Protein AF-A0A1F7V9J0-F1 (afdb_monomer)

Secondary structure (DSSP, 8-state):
--EEE---HHHHHHHHHHH-TT--HHHHHHHHHHHHHHHHHHHHTT--EEEEEEE-SSSEEEEEEESSEEEEEEEETTTHHHHHHHHHH-TT-EE--EEEEE-TTT-PEEEEEE-S-SS--TTEEEEEEE-SEESSSHHHHHHHHHHHHTT--EEEEEEEEE-HHHHHHHHHH-TT--EEEEEE-SEE-TTS-EES--S-HHHHHS---

Foldseek 3Di:
DDAAADPDVLLVVLVVLLQDPPRALVSNLVSLLSNLLVLLVVQCPPFDKDWDWDQDPVGIDIDIDTQFAEAEEQAPDLLVSNVVSNCVVRVRHHYKYWYWDQDQPVRAIDGDDIRQDLADDPRHQEYEYGDAELFQLRSVLVVVVNVVSNPHDHYEYEYAEYEPNSVVVCCVSCVRYHYYYNDYAYHADPRRAGVVHNPDSSCSNPVPD

Solvent-accessible surface area (backbone atoms only — not comparable to full-atom values): 11190 Å² total; per-residue (Å²): 128,61,75,43,64,55,83,50,67,65,40,58,56,28,47,52,51,51,42,41,88,83,52,48,43,70,54,34,44,52,33,44,24,58,30,28,40,53,50,40,56,68,67,50,74,79,65,54,70,43,81,47,80,41,79,53,102,87,46,77,42,86,40,74,45,69,50,63,37,42,35,42,30,27,39,32,69,41,6,56,56,37,46,68,28,39,40,74,78,42,74,82,38,46,76,27,49,32,38,48,47,69,39,84,88,79,63,44,57,45,80,76,50,68,62,64,57,83,61,54,59,89,55,50,48,39,37,37,40,29,34,48,67,32,32,68,20,45,58,62,43,55,53,49,53,52,43,43,73,16,58,52,82,38,52,35,40,39,29,45,38,30,13,58,63,5,50,51,45,31,44,70,76,36,67,85,43,42,40,37,27,46,38,76,44,77,33,64,49,98,79,52,44,43,35,87,51,55,76,61,62,41,45,45,57,48,80,79,124

Radius of gyration: 17.6 Å; Cα contacts (8 Å, |Δi|>4): 434; chains: 1; bounding box: 57×33×46 Å

Mean predicted aligned error: 3.12 Å

pLDDT: mean 96.18, std 4.27, range [61.12, 98.81]

Sequence (209 aa):
MSITVSQHPIVRTALTHLRDKKTTPEVFRRELHRLSQVLAVDATQHLVIDGYSVQTPLAKAPGFELSGQQALIPIMRAGSGMLAAFLGFLPNAYVWHMTMSRNEETLEPEFHGSKVPAKIAPNIDTCFILDPMLATGGSACLAIDYVKKAGAERIVFVGVLGAPEGAARLQNAHPDVPIIIGAMDERLNEHGYIMPGLGDAGDRLFPTT

InterPro domains:
  IPR000836 Phosphoribosyltransferase domain [PF14681] (5-208)
  IPR000836 Phosphoribosyltransferase domain [cd06223] (71-183)
  IPR005765 Uracil phosphoribosyl transferase [TIGR01091] (3-208)
  IPR029057 Phosphoribosyltransferase-like [G3DSA:3.40.50.2020] (1-208)
  IPR029057 Phosphoribosyltransferase-like [SSF53271] (4-206)
  IPR050054 Uracil phosphoribosyltransferase/Adenine phosphoribosyltransferase [PTHR32315] (5-188)

Structure (mmCIF, N/CA/C/O backbone):
data_AF-A0A1F7V9J0-F1
#
_entry.id   AF-A0A1F7V9J0-F1
#
loop_
_atom_site.group_PDB
_atom_site.id
_atom_site.type_symbol
_atom_site.label_atom_id
_atom_site.label_alt_id
_atom_site.label_comp_id
_atom_site.label_asym_id
_atom_site.label_entity_id
_atom_site.label_seq_id
_atom_site.pdbx_PDB_ins_code
_atom_site.Cartn_x
_atom_site.Cartn_y
_atom_site.Cartn_z
_atom_site.occupancy
_atom_site.B_iso_or_equiv
_atom_site.auth_seq_id
_atom_site.auth_comp_id
_atom_site.auth_asym_id
_atom_site.auth_atom_id
_atom_site.pdbx_PDB_model_num
ATOM 1 N N . MET A 1 1 ? -10.551 -13.958 -7.859 1.00 61.12 1 MET A N 1
ATOM 2 C CA . MET A 1 1 ? -9.918 -12.665 -7.531 1.00 61.12 1 MET A CA 1
ATOM 3 C C . MET A 1 1 ? -9.259 -12.807 -6.177 1.00 61.12 1 MET A C 1
ATOM 5 O O . MET A 1 1 ? -9.908 -13.319 -5.271 1.00 61.12 1 MET A O 1
ATOM 9 N N . SER A 1 2 ? -7.975 -12.483 -6.057 1.00 84.69 2 SER A N 1
ATOM 10 C CA . SER A 1 2 ? -7.191 -12.861 -4.881 1.00 84.69 2 SER A CA 1
ATOM 11 C C . SER A 1 2 ? -7.015 -11.684 -3.931 1.00 84.69 2 SER A C 1
ATOM 13 O O . SER A 1 2 ? -6.285 -10.739 -4.225 1.00 84.69 2 SER A O 1
ATOM 15 N N . ILE A 1 3 ? -7.663 -11.773 -2.771 1.00 95.88 3 ILE A N 1
ATOM 16 C CA . ILE A 1 3 ? -7.107 -11.173 -1.561 1.00 95.88 3 ILE A CA 1
ATOM 17 C C . ILE A 1 3 ? -5.950 -12.076 -1.148 1.00 95.88 3 ILE A C 1
ATOM 19 O O . ILE A 1 3 ? -6.148 -13.270 -0.916 1.00 95.88 3 ILE A O 1
ATOM 23 N N . THR A 1 4 ? -4.756 -11.511 -1.058 1.00 97.62 4 THR A N 1
ATOM 24 C CA . THR A 1 4 ? -3.573 -12.206 -0.564 1.00 97.62 4 THR A CA 1
ATOM 25 C C . THR A 1 4 ? -3.288 -11.714 0.842 1.00 97.62 4 THR A C 1
ATOM 27 O O . THR A 1 4 ? -2.873 -10.574 1.045 1.00 97.62 4 THR A O 1
ATOM 30 N N . VAL A 1 5 ? -3.518 -12.586 1.823 1.00 98.06 5 VAL A N 1
ATOM 31 C CA . VAL A 1 5 ? -3.138 -12.338 3.215 1.00 98.06 5 VAL A CA 1
ATOM 32 C C . VAL A 1 5 ? -1.736 -12.889 3.439 1.00 98.06 5 VAL A C 1
ATOM 34 O O . VAL A 1 5 ? -1.523 -14.098 3.293 1.00 98.06 5 VAL A O 1
ATOM 37 N N . SER A 1 6 ? -0.791 -12.024 3.804 1.00 97.31 6 SER A N 1
ATOM 38 C CA . SER A 1 6 ? 0.596 -12.421 4.035 1.00 97.31 6 SER A CA 1
ATOM 39 C C . SER A 1 6 ? 0.686 -13.466 5.149 1.00 97.31 6 SER A C 1
ATOM 41 O O . SER A 1 6 ? 0.152 -13.305 6.247 1.00 97.31 6 SER A O 1
ATOM 43 N N . GLN A 1 7 ? 1.386 -14.565 4.869 1.00 95.81 7 GLN A N 1
ATOM 44 C CA . GLN A 1 7 ? 1.626 -15.638 5.841 1.00 95.81 7 GLN A CA 1
ATOM 45 C C . GLN A 1 7 ? 2.989 -15.508 6.529 1.00 95.81 7 GLN A C 1
ATOM 47 O O . GLN A 1 7 ? 3.369 -16.369 7.325 1.00 95.81 7 GLN A O 1
ATOM 52 N N . HIS A 1 8 ? 3.733 -14.438 6.242 1.00 97.56 8 HIS A N 1
ATOM 53 C 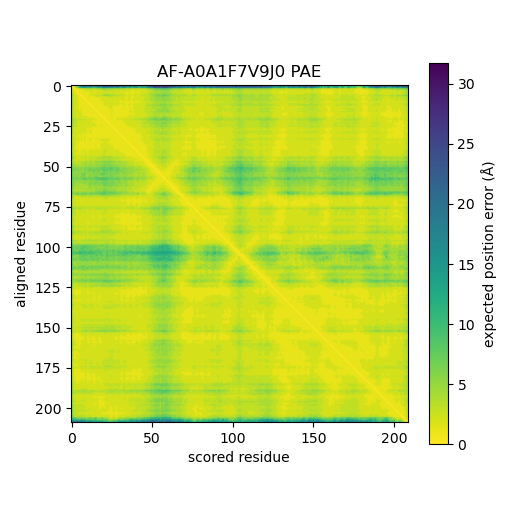CA . HIS A 1 8 ? 5.109 -14.298 6.685 1.00 97.56 8 HIS A CA 1
ATOM 54 C C . HIS A 1 8 ? 5.201 -14.096 8.215 1.00 97.56 8 HIS A C 1
ATOM 56 O O . HIS A 1 8 ? 4.555 -13.194 8.760 1.00 97.56 8 HIS A O 1
ATOM 62 N N . PRO A 1 9 ? 6.046 -14.855 8.945 1.00 97.38 9 PRO A N 1
ATOM 63 C CA . PRO A 1 9 ? 6.168 -14.728 10.400 1.00 97.38 9 PRO A CA 1
ATOM 64 C C . PRO A 1 9 ? 6.514 -13.310 10.876 1.00 97.38 9 PRO A C 1
ATOM 66 O O . PRO A 1 9 ? 5.942 -12.844 11.857 1.00 97.38 9 PRO A O 1
ATOM 69 N N . ILE A 1 10 ? 7.384 -12.593 10.147 1.00 96.75 10 ILE A N 1
ATOM 70 C CA . ILE A 1 10 ? 7.726 -11.189 10.460 1.00 96.75 10 ILE A CA 1
ATOM 71 C C . ILE A 1 10 ? 6.485 -10.287 10.459 1.00 96.75 10 ILE A C 1
ATOM 73 O O . ILE A 1 10 ? 6.350 -9.472 11.371 1.00 96.75 10 ILE A O 1
ATOM 77 N N . VAL A 1 11 ? 5.562 -10.461 9.502 1.00 98.06 11 VAL A N 1
ATOM 78 C CA . VAL A 1 11 ? 4.304 -9.696 9.450 1.00 98.06 11 VAL A CA 1
ATOM 79 C C . VAL A 1 11 ? 3.486 -9.970 10.705 1.00 98.06 11 VAL A C 1
ATOM 81 O O . VAL A 1 11 ? 3.085 -9.033 11.388 1.00 98.06 11 VAL A O 1
ATOM 84 N N . ARG A 1 12 ? 3.322 -11.243 11.083 1.00 96.88 12 ARG A N 1
ATOM 85 C CA . ARG A 1 12 ? 2.564 -11.635 12.285 1.00 96.88 12 ARG A CA 1
ATOM 86 C C . ARG A 1 12 ? 3.167 -11.062 13.574 1.00 96.88 12 ARG A C 1
ATOM 88 O O . ARG A 1 12 ? 2.437 -10.562 14.432 1.00 96.88 12 ARG A O 1
ATOM 95 N N . THR A 1 13 ? 4.495 -11.093 13.712 1.00 97.50 13 THR A N 1
ATOM 96 C CA . THR A 1 13 ? 5.174 -10.543 14.898 1.00 97.50 13 THR A CA 1
ATOM 97 C C . THR A 1 13 ? 5.107 -9.020 14.954 1.00 97.50 13 THR A C 1
ATOM 99 O O . THR A 1 13 ? 4.779 -8.470 16.001 1.00 97.50 13 THR A O 1
ATOM 102 N N . ALA A 1 14 ? 5.339 -8.330 13.831 1.00 98.00 14 ALA A N 1
ATOM 103 C CA . ALA A 1 14 ? 5.235 -6.874 13.771 1.00 98.00 14 ALA A CA 1
ATOM 104 C C . ALA A 1 14 ? 3.797 -6.428 14.066 1.00 98.00 14 ALA A C 1
ATOM 106 O O . ALA A 1 14 ? 3.577 -5.512 14.855 1.00 98.00 14 ALA A O 1
ATOM 107 N N . LEU A 1 15 ? 2.808 -7.149 13.531 1.00 98.00 15 LEU A N 1
ATOM 108 C CA . LEU A 1 15 ? 1.401 -6.868 13.773 1.00 98.00 15 LEU A CA 1
ATOM 109 C C . LEU A 1 15 ? 1.029 -6.972 15.256 1.00 98.00 15 LEU A C 1
ATOM 111 O O . LEU A 1 15 ? 0.245 -6.165 15.739 1.00 98.00 15 LEU A O 1
ATOM 115 N N . THR A 1 16 ? 1.625 -7.902 16.006 1.00 98.06 16 THR A N 1
ATOM 116 C CA . THR A 1 16 ? 1.407 -8.001 17.461 1.00 98.06 16 THR A CA 1
ATOM 117 C C . THR A 1 16 ? 1.785 -6.695 18.167 1.00 98.06 16 THR A C 1
ATOM 119 O O . THR A 1 16 ? 1.002 -6.164 18.954 1.00 98.06 16 THR A O 1
ATOM 122 N N . HIS A 1 17 ? 2.941 -6.119 17.827 1.00 98.00 17 HIS A N 1
ATOM 123 C CA . HIS A 1 17 ? 3.369 -4.827 18.364 1.00 98.00 17 HIS A CA 1
ATOM 124 C C . HIS A 1 17 ? 2.486 -3.677 17.878 1.00 98.00 17 HIS A C 1
ATOM 126 O O . HIS A 1 17 ? 2.157 -2.788 18.662 1.00 98.00 17 HIS A O 1
ATOM 132 N N . LEU A 1 18 ? 2.056 -3.706 16.613 1.00 98.31 18 LEU A N 1
ATOM 133 C CA . LEU A 1 18 ? 1.131 -2.707 16.087 1.00 98.31 18 LEU A CA 1
ATOM 134 C C . LEU A 1 18 ? -0.226 -2.763 16.787 1.00 98.31 18 LEU A C 1
ATOM 136 O O . LEU A 1 18 ? -0.860 -1.731 16.905 1.00 98.31 18 LEU A O 1
ATOM 140 N N . ARG A 1 19 ? -0.681 -3.910 17.295 1.00 98.50 19 ARG A N 1
ATOM 141 C CA . ARG A 1 19 ? -1.952 -4.006 18.034 1.00 98.50 19 ARG A CA 1
ATOM 142 C C . ARG A 1 19 ? -1.848 -3.589 19.495 1.00 98.50 19 ARG A C 1
ATOM 144 O O . ARG A 1 19 ? -2.828 -3.100 20.049 1.00 98.50 19 ARG A O 1
ATOM 151 N N . ASP A 1 20 ? -0.690 -3.765 20.128 1.00 98.50 20 ASP A N 1
ATOM 152 C CA . ASP A 1 20 ? -0.536 -3.449 21.549 1.00 98.50 20 ASP A CA 1
ATOM 153 C C . ASP A 1 20 ? -0.713 -1.943 21.798 1.00 98.50 20 ASP A C 1
ATOM 155 O O . ASP A 1 20 ? 0.043 -1.116 21.284 1.00 98.50 20 ASP A O 1
ATOM 159 N N . LYS A 1 21 ? -1.700 -1.584 22.626 1.00 97.56 21 LYS A N 1
ATOM 160 C CA . LYS A 1 21 ? -1.973 -0.200 23.039 1.00 97.56 21 LYS A CA 1
ATOM 161 C C . LYS A 1 21 ? -0.811 0.454 23.795 1.00 97.56 21 LYS A C 1
ATOM 163 O O . LYS A 1 21 ? -0.770 1.673 23.897 1.00 97.56 21 LYS A O 1
ATOM 168 N N . LYS A 1 22 ? 0.111 -0.338 24.355 1.00 97.75 22 LYS A N 1
ATOM 169 C CA . LYS A 1 22 ? 1.309 0.152 25.054 1.00 97.75 22 LYS A CA 1
ATOM 170 C C . LYS A 1 22 ? 2.452 0.511 24.100 1.00 97.75 22 LYS A C 1
ATOM 172 O O . LYS A 1 22 ? 3.425 1.123 24.537 1.00 97.75 22 LYS A O 1
ATOM 177 N N . THR A 1 23 ? 2.366 0.131 22.825 1.00 98.19 23 THR A N 1
ATOM 178 C CA . THR A 1 23 ? 3.406 0.424 21.836 1.00 98.19 23 THR A CA 1
ATOM 179 C C . THR A 1 23 ? 3.490 1.924 21.584 1.00 98.19 23 THR A C 1
ATOM 181 O O . THR A 1 23 ? 2.519 2.541 21.143 1.00 98.19 23 THR A O 1
ATOM 184 N N . THR A 1 24 ? 4.668 2.498 21.831 1.00 98.00 24 THR A N 1
ATOM 185 C CA . THR A 1 24 ? 4.943 3.924 21.616 1.00 98.00 24 THR A CA 1
ATOM 186 C C . THR A 1 24 ? 4.940 4.283 20.123 1.00 98.00 24 THR A C 1
ATOM 188 O O . THR A 1 24 ? 5.209 3.414 19.290 1.00 98.00 24 THR A O 1
ATOM 191 N N . PRO A 1 25 ? 4.720 5.558 19.747 1.00 97.69 25 PRO A N 1
ATOM 192 C CA . PRO A 1 25 ? 4.736 5.984 18.342 1.00 97.69 25 PRO A CA 1
ATOM 193 C C . PRO A 1 25 ? 6.047 5.674 17.604 1.00 97.69 25 PRO A C 1
ATOM 195 O O . PRO A 1 25 ? 6.041 5.362 16.416 1.00 97.69 25 PRO A O 1
ATOM 198 N N . GLU A 1 26 ? 7.188 5.730 18.299 1.00 97.62 26 GLU A N 1
ATOM 199 C CA . GLU A 1 26 ? 8.488 5.345 17.736 1.00 97.62 26 GLU A CA 1
ATOM 200 C C . GLU A 1 26 ? 8.510 3.868 17.329 1.00 97.62 26 GLU A C 1
ATOM 202 O O . GLU A 1 26 ? 8.844 3.537 16.189 1.00 97.62 26 GLU A O 1
ATOM 207 N N . VAL A 1 27 ? 8.107 2.984 18.246 1.00 98.12 27 VAL A N 1
ATOM 208 C CA . VAL A 1 27 ? 8.051 1.544 17.985 1.00 98.12 27 VAL A CA 1
ATOM 209 C C . VAL A 1 27 ? 6.984 1.240 16.934 1.00 98.12 27 VAL A C 1
ATOM 211 O O . VAL A 1 27 ? 7.243 0.445 16.037 1.00 98.12 27 VAL A O 1
ATOM 214 N N . PHE A 1 28 ? 5.834 1.918 16.966 1.00 98.38 28 PHE A N 1
ATOM 215 C CA . PHE A 1 28 ? 4.782 1.758 15.961 1.00 98.38 28 PHE A CA 1
ATOM 216 C C . PHE A 1 28 ? 5.295 2.080 14.551 1.00 98.38 28 PHE A C 1
ATOM 218 O O . PHE A 1 28 ? 5.136 1.265 13.645 1.00 98.38 28 PHE A O 1
ATOM 225 N N . ARG A 1 29 ? 5.982 3.218 14.365 1.00 98.19 29 ARG A N 1
ATOM 226 C CA . ARG A 1 29 ? 6.603 3.583 13.077 1.00 98.19 29 ARG A CA 1
ATOM 227 C C . ARG A 1 29 ? 7.602 2.527 12.607 1.00 98.19 29 ARG A C 1
ATOM 229 O O . ARG A 1 29 ? 7.584 2.152 11.437 1.00 98.19 29 ARG A O 1
ATOM 236 N N . ARG A 1 30 ? 8.452 2.027 13.510 1.00 98.12 30 ARG A N 1
ATOM 237 C CA . ARG A 1 30 ? 9.452 1.002 13.183 1.00 98.12 30 ARG A CA 1
ATOM 238 C C . ARG A 1 30 ? 8.811 -0.318 12.757 1.00 98.12 30 ARG A C 1
ATOM 240 O O . ARG A 1 30 ? 9.209 -0.881 11.740 1.00 98.12 30 ARG A O 1
ATOM 247 N N . GLU A 1 31 ? 7.830 -0.812 13.508 1.00 98.44 31 GLU A N 1
ATOM 248 C CA . GLU A 1 31 ? 7.168 -2.082 13.189 1.00 98.44 31 GLU A CA 1
ATOM 249 C C . GLU A 1 31 ? 6.278 -1.960 11.948 1.00 98.44 31 GLU A C 1
ATOM 251 O O . GLU A 1 31 ? 6.234 -2.892 11.147 1.00 98.44 31 GLU A O 1
ATOM 256 N N . LEU A 1 32 ? 5.649 -0.799 11.717 1.00 98.50 32 LEU A N 1
ATOM 257 C CA . LEU A 1 32 ? 4.908 -0.539 10.483 1.00 98.50 32 LEU A CA 1
ATOM 258 C C . LEU A 1 32 ? 5.843 -0.563 9.275 1.00 98.50 32 LEU A C 1
ATOM 260 O O . LEU A 1 32 ? 5.532 -1.214 8.279 1.00 98.50 32 LEU A O 1
ATOM 264 N N . HIS A 1 33 ? 6.997 0.101 9.370 1.00 98.38 33 HIS A N 1
ATOM 265 C CA . HIS A 1 33 ? 8.010 0.079 8.319 1.00 98.38 33 HIS A CA 1
ATOM 266 C C . HIS A 1 33 ? 8.482 -1.354 8.039 1.00 98.38 33 HIS A C 1
ATOM 268 O O . HIS A 1 33 ? 8.439 -1.806 6.897 1.00 98.38 33 HIS A O 1
ATOM 274 N N . ARG A 1 34 ? 8.856 -2.098 9.086 1.00 97.88 34 ARG A N 1
ATOM 275 C CA . ARG A 1 34 ? 9.319 -3.490 8.987 1.00 97.88 34 ARG A CA 1
ATOM 276 C C . ARG A 1 34 ? 8.279 -4.411 8.348 1.00 97.88 34 ARG A C 1
ATOM 278 O O . ARG A 1 34 ? 8.619 -5.224 7.494 1.00 97.88 34 ARG A O 1
ATOM 285 N N . LEU A 1 35 ? 7.013 -4.290 8.745 1.00 98.31 35 LEU A N 1
ATOM 286 C CA . LEU A 1 35 ? 5.914 -5.048 8.150 1.00 98.31 35 LEU A CA 1
ATOM 287 C C . LEU A 1 35 ? 5.724 -4.664 6.677 1.00 98.31 35 LEU A C 1
ATOM 289 O O . LEU A 1 35 ? 5.592 -5.539 5.823 1.00 98.31 35 LEU A O 1
ATOM 293 N N . SER A 1 36 ? 5.775 -3.367 6.369 1.00 98.56 36 SER A N 1
ATOM 294 C CA . SER A 1 36 ? 5.608 -2.844 5.009 1.00 98.56 36 SER A CA 1
ATOM 295 C C . SER A 1 36 ? 6.710 -3.309 4.057 1.00 98.56 36 SER A C 1
ATOM 297 O O . SER A 1 36 ? 6.438 -3.476 2.875 1.00 98.56 36 SER A O 1
ATOM 299 N N . GLN A 1 37 ? 7.928 -3.574 4.546 1.00 98.44 37 GLN A N 1
ATOM 300 C CA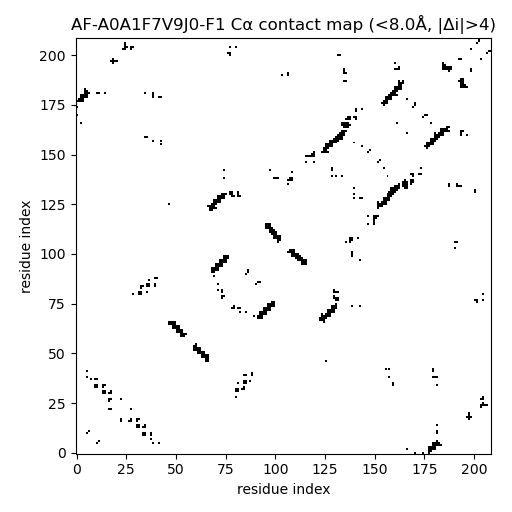 . GLN A 1 37 ? 8.996 -4.157 3.722 1.00 98.44 37 GLN A CA 1
ATOM 301 C C . GLN A 1 37 ? 8.611 -5.546 3.208 1.00 98.44 37 GLN A C 1
ATOM 303 O O . GLN A 1 37 ? 8.836 -5.859 2.044 1.00 98.44 37 GLN A O 1
ATOM 308 N N . VAL A 1 38 ? 7.992 -6.369 4.056 1.00 98.38 38 VAL A N 1
ATOM 309 C CA . VAL A 1 38 ? 7.534 -7.703 3.653 1.00 98.38 38 VAL A CA 1
ATOM 310 C C . VAL A 1 38 ? 6.352 -7.599 2.691 1.00 98.38 38 VAL A C 1
ATOM 312 O O . VAL A 1 38 ? 6.334 -8.281 1.673 1.00 98.38 38 VAL A O 1
ATOM 315 N N . LEU A 1 39 ? 5.404 -6.693 2.953 1.00 98.50 39 LEU A N 1
ATOM 316 C CA . LEU A 1 39 ? 4.286 -6.467 2.033 1.00 98.50 39 LEU A CA 1
ATOM 317 C C . LEU A 1 39 ? 4.731 -5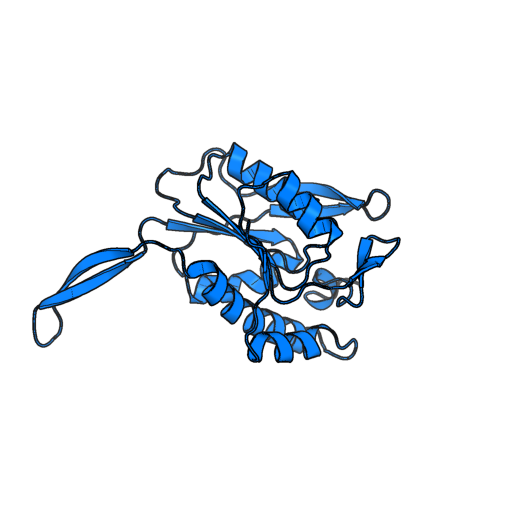.918 0.676 1.00 98.50 39 LEU A C 1
ATOM 319 O O . LEU A 1 39 ? 4.101 -6.233 -0.327 1.00 98.50 39 LEU A O 1
ATOM 323 N N . ALA A 1 40 ? 5.808 -5.130 0.617 1.00 98.38 40 ALA A N 1
ATOM 324 C CA . ALA A 1 40 ? 6.386 -4.691 -0.649 1.00 98.38 40 ALA A CA 1
ATOM 325 C C . ALA A 1 40 ? 6.900 -5.886 -1.466 1.00 98.38 40 ALA A C 1
ATOM 327 O O . ALA A 1 40 ? 6.640 -5.958 -2.665 1.00 98.38 40 ALA A O 1
ATOM 328 N N . VAL A 1 41 ? 7.554 -6.859 -0.824 1.00 97.44 41 VAL A N 1
ATOM 329 C CA . VAL A 1 41 ? 7.977 -8.110 -1.479 1.00 97.44 41 VAL A CA 1
ATOM 330 C C . VAL A 1 41 ? 6.765 -8.890 -1.990 1.00 97.44 41 VAL A C 1
ATOM 332 O O . VAL A 1 41 ? 6.745 -9.290 -3.151 1.00 97.44 41 VAL A O 1
ATOM 335 N N . ASP A 1 42 ? 5.729 -9.055 -1.163 1.00 96.81 42 ASP A N 1
ATOM 336 C CA . ASP A 1 42 ? 4.499 -9.757 -1.553 1.00 96.81 42 ASP A CA 1
ATOM 337 C C . ASP A 1 42 ? 3.779 -9.045 -2.718 1.00 96.81 42 ASP A C 1
ATOM 339 O O . ASP A 1 42 ? 3.297 -9.688 -3.650 1.00 96.81 42 ASP A O 1
ATOM 343 N N . ALA A 1 43 ? 3.741 -7.710 -2.705 1.00 97.56 43 ALA A N 1
ATOM 344 C CA . ALA A 1 43 ? 3.048 -6.909 -3.707 1.00 97.56 43 ALA A CA 1
ATOM 345 C C . ALA A 1 43 ? 3.789 -6.818 -5.046 1.00 97.56 43 ALA A C 1
ATOM 347 O O . ALA A 1 43 ? 3.148 -6.587 -6.066 1.00 97.56 43 ALA A O 1
ATOM 348 N N . THR A 1 44 ? 5.108 -7.010 -5.080 1.00 96.94 44 THR A N 1
ATOM 349 C CA . THR A 1 44 ? 5.932 -6.805 -6.287 1.00 96.94 44 THR A CA 1
ATOM 350 C C . THR A 1 44 ? 6.234 -8.084 -7.071 1.00 96.94 44 THR A C 1
ATOM 352 O O . THR A 1 44 ? 6.875 -8.016 -8.115 1.00 96.94 44 THR A O 1
ATOM 355 N N . GLN A 1 45 ? 5.721 -9.247 -6.650 1.00 94.62 45 GLN A N 1
ATOM 356 C CA . GLN A 1 45 ? 6.012 -10.541 -7.298 1.00 94.62 45 GLN A CA 1
ATOM 357 C C . GLN A 1 45 ? 5.608 -10.634 -8.778 1.00 94.62 45 GLN A C 1
ATOM 359 O O . GLN A 1 45 ? 6.116 -11.483 -9.503 1.00 94.62 45 GLN A O 1
ATOM 364 N N . HIS A 1 46 ? 4.672 -9.796 -9.218 1.00 93.00 46 HIS A N 1
ATOM 365 C CA . HIS A 1 46 ? 4.130 -9.803 -10.576 1.00 93.00 46 HIS A CA 1
ATOM 366 C C . HIS A 1 46 ? 4.812 -8.791 -11.510 1.00 93.00 46 HIS A C 1
ATOM 368 O O . HIS A 1 46 ? 4.411 -8.685 -12.669 1.00 93.00 46 HIS A O 1
ATOM 374 N N . LEU A 1 47 ? 5.783 -8.013 -11.012 1.00 95.38 47 LEU A N 1
ATOM 375 C CA . LEU A 1 47 ? 6.480 -7.023 -11.827 1.00 95.38 47 LEU A CA 1
ATOM 376 C C . LEU A 1 47 ? 7.256 -7.703 -12.959 1.00 95.38 47 LEU A C 1
ATOM 378 O O . LEU A 1 47 ? 7.855 -8.766 -12.784 1.00 95.38 47 LEU A O 1
ATOM 382 N N . VAL A 1 48 ? 7.234 -7.067 -14.126 1.00 93.06 48 VAL A N 1
ATOM 383 C CA . VAL A 1 48 ? 7.901 -7.559 -15.334 1.00 93.06 48 VAL A CA 1
ATOM 384 C C . VAL A 1 48 ? 9.340 -7.048 -15.364 1.00 93.06 48 VAL A C 1
ATOM 386 O O . VAL A 1 48 ? 9.647 -5.991 -14.810 1.00 93.06 48 VAL A O 1
ATOM 389 N N . ILE A 1 49 ? 10.223 -7.828 -15.984 1.00 95.62 49 ILE A N 1
ATOM 390 C CA . ILE A 1 49 ? 11.633 -7.492 -16.154 1.00 95.62 49 ILE A CA 1
ATOM 391 C C . ILE A 1 49 ? 12.031 -7.521 -17.628 1.00 95.62 49 ILE A C 1
ATOM 393 O O . ILE A 1 49 ? 11.635 -8.426 -18.366 1.00 95.62 49 ILE A O 1
ATOM 397 N N . ASP A 1 50 ? 12.881 -6.577 -18.016 1.00 95.06 50 ASP A N 1
ATOM 398 C CA . ASP A 1 50 ? 13.520 -6.518 -19.325 1.00 95.06 50 ASP A CA 1
ATOM 399 C C . ASP A 1 50 ? 14.964 -7.014 -19.232 1.00 95.06 50 ASP A C 1
ATOM 401 O O . ASP A 1 50 ? 15.709 -6.705 -18.297 1.00 95.06 50 ASP A O 1
ATOM 405 N N . GLY A 1 51 ? 15.361 -7.830 -20.207 1.00 96.75 51 GLY A N 1
ATOM 406 C CA . GLY A 1 51 ? 16.711 -8.376 -20.293 1.00 96.75 51 GLY A CA 1
ATOM 407 C C . GLY A 1 51 ? 17.673 -7.416 -20.986 1.00 96.75 51 GLY A C 1
ATOM 408 O O . GLY A 1 51 ? 17.368 -6.866 -22.042 1.00 96.75 51 GLY A O 1
ATOM 409 N N . TYR A 1 52 ? 18.880 -7.291 -20.444 1.00 96.81 52 TYR A N 1
ATOM 410 C CA . TYR A 1 52 ? 19.980 -6.565 -21.076 1.00 96.81 52 TYR A CA 1
ATOM 411 C C . TYR A 1 52 ? 21.321 -7.267 -20.817 1.00 96.81 52 TYR A C 1
ATOM 413 O O . TYR A 1 52 ? 21.388 -8.301 -20.152 1.00 96.81 52 TYR A O 1
ATOM 421 N N . SER A 1 53 ? 22.414 -6.757 -21.388 1.00 97.56 53 SER A N 1
ATOM 422 C CA . SER A 1 53 ? 23.757 -7.298 -21.147 1.00 97.56 53 SER A CA 1
ATOM 423 C C . SER A 1 53 ? 24.608 -6.299 -20.378 1.00 97.56 53 SER A C 1
ATOM 425 O O . SER A 1 53 ? 24.647 -5.117 -20.716 1.00 97.56 53 SER A O 1
ATOM 427 N N . VAL A 1 54 ? 25.328 -6.795 -19.373 1.00 97.69 54 VAL A N 1
ATOM 428 C CA . VAL A 1 54 ? 26.290 -6.021 -18.586 1.00 97.69 54 VAL A CA 1
ATOM 429 C C . VAL A 1 54 ? 27.707 -6.516 -18.831 1.00 97.69 54 VAL A C 1
ATOM 431 O O . VAL A 1 54 ? 27.940 -7.707 -19.034 1.00 97.69 54 VAL A O 1
ATOM 434 N N . GLN A 1 55 ? 28.674 -5.603 -18.769 1.00 98.06 55 GLN A N 1
ATOM 435 C CA . GLN A 1 55 ? 30.086 -5.957 -18.671 1.00 98.06 55 GLN A CA 1
ATOM 436 C C . GLN A 1 55 ? 30.465 -6.025 -17.190 1.00 98.06 55 GLN A C 1
ATOM 438 O O . GLN A 1 55 ? 30.478 -5.009 -16.500 1.00 98.06 55 GLN A O 1
ATOM 443 N N . THR A 1 56 ? 30.784 -7.221 -16.701 1.00 97.69 56 THR A N 1
ATOM 444 C CA . THR A 1 56 ? 31.360 -7.401 -15.361 1.00 97.69 56 THR A CA 1
ATOM 445 C C . THR A 1 56 ? 32.879 -7.188 -15.413 1.00 97.69 56 THR A C 1
ATOM 447 O O . THR A 1 56 ? 33.455 -7.161 -16.510 1.00 97.69 56 THR A O 1
ATOM 450 N N . PRO A 1 57 ? 33.572 -7.115 -14.259 1.00 98.25 57 PRO A N 1
ATOM 451 C CA . PRO A 1 57 ? 35.035 -7.081 -14.232 1.00 98.25 57 PRO A CA 1
ATOM 452 C C . PRO A 1 57 ? 35.722 -8.277 -14.914 1.00 98.25 57 PRO A C 1
ATOM 454 O O . PRO A 1 57 ? 36.907 -8.191 -15.213 1.00 98.25 57 PRO A O 1
ATOM 457 N N . LEU A 1 58 ? 35.006 -9.385 -15.156 1.00 98.19 58 LEU A N 1
ATOM 458 C CA . LEU A 1 58 ? 35.568 -10.615 -15.726 1.00 98.19 58 LEU A CA 1
ATOM 459 C C . LEU A 1 58 ? 35.103 -10.880 -17.167 1.00 98.19 58 LEU A C 1
ATOM 461 O O . LEU A 1 58 ? 35.894 -11.325 -17.993 1.00 98.19 58 LEU A O 1
ATOM 465 N N . ALA A 1 59 ? 33.826 -10.635 -17.475 1.00 97.50 59 ALA A N 1
ATOM 466 C CA . ALA A 1 59 ? 33.218 -10.936 -18.776 1.00 97.50 59 ALA A CA 1
ATOM 467 C C . ALA A 1 59 ? 31.838 -10.274 -18.951 1.00 97.50 59 ALA A C 1
ATOM 469 O O . ALA A 1 59 ? 31.260 -9.742 -17.998 1.00 97.50 59 ALA A O 1
ATOM 470 N N . LYS A 1 60 ? 31.276 -10.361 -20.164 1.00 98.31 60 LYS A N 1
ATOM 471 C CA . LYS A 1 60 ? 29.859 -10.051 -20.393 1.00 98.31 60 LYS A CA 1
ATOM 472 C C . LYS A 1 60 ? 28.967 -11.067 -19.679 1.00 98.31 60 LYS A C 1
ATOM 474 O O . LYS A 1 60 ? 29.250 -12.262 -19.711 1.00 98.31 60 LYS A O 1
ATOM 479 N N . ALA A 1 61 ? 27.883 -10.590 -19.084 1.00 98.44 61 ALA A N 1
ATOM 480 C CA . ALA A 1 61 ? 26.880 -11.404 -18.409 1.00 98.44 61 ALA A CA 1
ATOM 481 C C . ALA A 1 61 ? 25.459 -10.918 -18.758 1.00 98.44 61 ALA A C 1
ATOM 483 O O . ALA A 1 61 ? 25.294 -9.761 -19.171 1.00 98.44 61 ALA A O 1
ATOM 484 N N . PRO A 1 62 ? 24.433 -11.780 -18.624 1.00 97.88 62 PRO A N 1
ATOM 485 C CA . PRO A 1 62 ? 23.042 -11.342 -18.669 1.00 97.88 62 PRO A CA 1
ATOM 486 C C . PRO A 1 62 ? 22.706 -10.491 -17.436 1.00 97.88 62 PRO A C 1
ATOM 488 O O . PRO A 1 62 ? 23.163 -10.780 -16.330 1.00 97.88 62 PRO A O 1
ATOM 491 N N . GLY A 1 63 ? 21.905 -9.451 -17.638 1.00 97.25 63 GLY A N 1
ATOM 492 C CA . GLY A 1 63 ? 21.343 -8.587 -16.605 1.00 97.25 63 GLY A CA 1
ATOM 493 C C . GLY A 1 63 ? 19.847 -8.377 -16.829 1.00 97.25 63 GLY A C 1
ATOM 494 O O . GLY A 1 63 ? 19.327 -8.673 -17.907 1.00 97.25 63 GLY A O 1
ATOM 495 N N . PHE A 1 64 ? 19.166 -7.879 -15.800 1.00 96.44 64 PHE A N 1
ATOM 496 C CA . PHE A 1 64 ? 17.729 -7.617 -15.826 1.00 96.44 64 PHE A CA 1
ATOM 497 C C . PHE A 1 64 ? 17.413 -6.316 -15.102 1.00 96.44 64 PHE A C 1
ATOM 499 O O . PHE A 1 64 ? 18.027 -6.014 -14.077 1.00 96.44 64 PHE A O 1
ATOM 506 N N . GLU A 1 65 ? 16.468 -5.559 -15.637 1.00 93.62 65 GLU A N 1
ATOM 507 C CA . GLU A 1 65 ? 15.9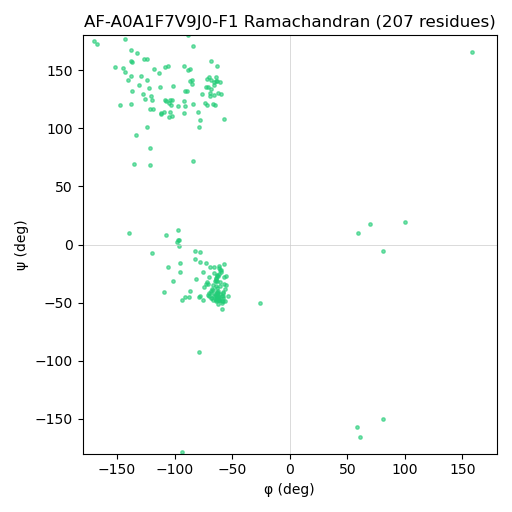08 -4.371 -15.000 1.00 93.62 65 GLU A CA 1
ATOM 508 C C . GLU A 1 65 ? 14.385 -4.478 -14.949 1.00 93.62 65 GLU A C 1
ATOM 510 O O . GLU A 1 65 ? 13.797 -5.272 -15.679 1.00 93.62 65 GLU A O 1
ATOM 515 N N . LEU A 1 66 ? 13.738 -3.720 -14.062 1.00 94.00 66 LEU A N 1
ATOM 516 C CA . LEU A 1 66 ? 12.277 -3.667 -14.027 1.00 94.00 66 LEU A CA 1
ATOM 517 C C . LEU A 1 66 ? 11.753 -2.970 -15.282 1.00 94.00 66 LEU A C 1
ATOM 519 O O . LEU A 1 66 ? 12.225 -1.891 -15.640 1.00 94.00 66 LEU A O 1
ATOM 523 N N . SER A 1 67 ? 10.743 -3.569 -15.904 1.00 92.12 67 SER A N 1
ATOM 524 C CA . SER A 1 67 ? 10.035 -2.971 -17.027 1.00 92.12 67 SER A CA 1
ATOM 525 C C . SER A 1 67 ? 9.179 -1.801 -16.564 1.00 92.12 67 SER A C 1
ATOM 527 O O . SER A 1 67 ? 8.442 -1.886 -15.577 1.00 92.12 67 SER A O 1
ATOM 529 N N . GLY A 1 68 ? 9.235 -0.707 -17.322 1.00 92.38 68 GLY A N 1
ATOM 530 C CA . GLY A 1 68 ? 8.478 0.502 -17.016 1.00 92.38 68 GLY A CA 1
ATOM 531 C C . GLY A 1 68 ? 8.852 1.123 -15.667 1.00 92.38 68 GLY A C 1
ATOM 532 O O . GLY A 1 68 ? 9.883 0.843 -15.065 1.00 92.38 68 GLY A O 1
ATOM 533 N N . GLN A 1 69 ? 8.010 2.037 -15.208 1.00 95.62 69 GLN A N 1
ATOM 534 C CA . GLN A 1 69 ? 8.163 2.750 -13.948 1.00 95.62 69 GLN A CA 1
ATOM 535 C C . GLN A 1 69 ? 6.993 2.422 -13.031 1.00 95.62 69 GLN A C 1
ATOM 537 O O . GLN A 1 69 ? 5.880 2.155 -13.482 1.00 95.62 69 GLN A O 1
ATOM 542 N N . GLN A 1 70 ? 7.230 2.476 -11.729 1.00 97.56 70 GLN A N 1
ATOM 543 C CA . GLN A 1 70 ? 6.195 2.247 -10.731 1.00 97.56 70 GLN A CA 1
ATOM 544 C C . GLN A 1 70 ? 5.784 3.576 -10.101 1.00 97.56 70 GLN A C 1
ATOM 546 O O . GLN A 1 70 ? 6.563 4.530 -10.053 1.00 97.56 70 GLN A O 1
ATOM 551 N N . ALA A 1 71 ? 4.552 3.644 -9.612 1.00 98.38 71 ALA A N 1
ATOM 552 C CA . ALA A 1 71 ? 4.061 4.771 -8.836 1.00 98.38 71 ALA A CA 1
ATOM 553 C C . ALA A 1 71 ? 3.587 4.295 -7.462 1.00 98.38 71 ALA A C 1
ATOM 555 O O . ALA A 1 71 ? 2.881 3.296 -7.351 1.00 98.38 71 ALA A O 1
ATOM 556 N N . LEU A 1 72 ? 3.964 5.022 -6.415 1.00 98.75 72 LEU A N 1
ATOM 557 C CA . LEU A 1 72 ? 3.541 4.809 -5.037 1.00 98.75 72 LEU A CA 1
ATOM 558 C C . LEU A 1 72 ? 2.573 5.925 -4.649 1.00 98.75 72 LEU A C 1
ATOM 560 O O . LEU A 1 72 ? 2.910 7.110 -4.727 1.00 98.75 72 LEU A O 1
ATOM 564 N N . ILE A 1 73 ? 1.374 5.542 -4.221 1.00 98.69 73 ILE A N 1
ATOM 565 C CA . ILE A 1 73 ? 0.289 6.457 -3.888 1.00 98.69 73 ILE A CA 1
ATOM 566 C C . ILE A 1 73 ? -0.119 6.246 -2.429 1.00 98.69 73 ILE A C 1
ATOM 568 O O . ILE A 1 73 ? -1.061 5.501 -2.151 1.00 98.69 73 ILE A O 1
ATOM 572 N N . PRO A 1 74 ? 0.598 6.856 -1.466 1.00 98.44 74 PRO A N 1
ATOM 573 C CA . PRO A 1 74 ? 0.184 6.817 -0.074 1.00 98.44 74 PRO A CA 1
ATOM 574 C C . PRO A 1 74 ? -1.082 7.654 0.139 1.00 98.44 74 PRO A C 1
ATOM 576 O O . PRO A 1 74 ? -1.121 8.842 -0.203 1.00 98.44 74 PRO A O 1
ATOM 579 N N . ILE A 1 75 ? -2.096 7.040 0.752 1.00 98.00 75 ILE A N 1
ATOM 580 C CA . ILE A 1 75 ? -3.271 7.750 1.260 1.00 98.00 75 ILE A CA 1
ATOM 581 C C . ILE A 1 75 ? -2.877 8.409 2.582 1.00 98.00 75 ILE A C 1
ATOM 583 O O . ILE A 1 75 ? -2.653 7.761 3.606 1.00 98.00 75 ILE A O 1
ATOM 587 N N . MET A 1 76 ? -2.725 9.726 2.546 1.00 96.31 76 MET A N 1
ATOM 588 C CA . MET A 1 76 ? -2.320 10.520 3.695 1.00 96.31 76 MET A CA 1
ATOM 589 C C . MET A 1 76 ? -3.474 10.601 4.702 1.00 96.31 76 MET A C 1
ATOM 591 O O . MET A 1 76 ? -4.623 10.759 4.312 1.00 96.31 76 MET A O 1
ATOM 595 N N . ARG A 1 77 ? -3.208 10.565 6.010 1.00 94.06 77 ARG A N 1
ATOM 596 C CA . ARG A 1 77 ? -1.872 10.612 6.640 1.00 94.06 77 ARG A CA 1
ATOM 597 C C . ARG A 1 77 ? -1.200 9.243 6.783 1.00 94.06 77 ARG A C 1
ATOM 599 O O . ARG A 1 77 ? 0.002 9.149 6.567 1.00 94.06 77 ARG A O 1
ATOM 606 N N . ALA A 1 78 ? -1.943 8.195 7.137 1.00 95.31 78 ALA A N 1
ATOM 607 C CA . ALA A 1 78 ? -1.364 6.932 7.605 1.00 95.31 78 ALA A CA 1
ATOM 608 C C . ALA A 1 78 ? -0.525 6.186 6.544 1.00 95.31 78 ALA A C 1
ATOM 610 O O . ALA A 1 78 ? 0.489 5.571 6.884 1.00 95.31 78 ALA A O 1
ATOM 611 N N . GLY A 1 79 ? -0.876 6.307 5.258 1.00 97.19 79 GLY A N 1
ATOM 612 C CA . GLY A 1 79 ? -0.136 5.737 4.125 1.00 97.19 79 GLY A CA 1
ATOM 613 C C . GLY A 1 79 ? 1.335 6.143 4.062 1.00 97.19 79 GLY A C 1
ATOM 614 O O . GLY A 1 79 ? 2.173 5.364 3.602 1.00 97.19 79 GLY A O 1
ATOM 615 N N . SER A 1 80 ? 1.705 7.314 4.597 1.00 96.94 80 SER A N 1
ATOM 616 C CA . SER A 1 80 ? 3.104 7.757 4.606 1.00 96.94 80 SER A CA 1
ATOM 617 C C . SER A 1 80 ? 4.017 6.837 5.417 1.00 96.94 80 SER A C 1
ATOM 619 O O . SER A 1 80 ? 5.209 6.749 5.132 1.00 96.94 80 SER A O 1
ATOM 621 N N . GLY A 1 81 ? 3.474 6.133 6.416 1.00 97.25 81 GLY A N 1
ATOM 622 C CA . GLY A 1 81 ? 4.232 5.187 7.234 1.00 97.25 81 GLY A CA 1
ATOM 623 C C . GLY A 1 81 ? 4.740 3.963 6.460 1.00 97.25 81 GLY A C 1
ATOM 624 O O . GLY A 1 81 ? 5.692 3.318 6.894 1.00 97.25 81 GLY A O 1
ATOM 625 N N . MET A 1 82 ? 4.149 3.672 5.296 1.00 98.50 82 MET A N 1
ATOM 626 C CA . MET A 1 82 ? 4.528 2.552 4.426 1.00 98.50 82 MET A CA 1
ATOM 627 C C . MET A 1 82 ? 5.511 2.969 3.322 1.00 98.50 82 MET A C 1
ATOM 629 O O . MET A 1 82 ? 6.268 2.141 2.816 1.00 98.50 82 MET A O 1
ATOM 633 N N . LEU A 1 83 ? 5.530 4.256 2.958 1.00 98.31 83 LEU A N 1
ATOM 634 C CA . LEU A 1 83 ? 6.217 4.766 1.768 1.00 98.31 83 LEU A CA 1
ATOM 635 C C . LEU A 1 83 ? 7.718 4.445 1.749 1.00 98.31 83 LEU A C 1
ATOM 637 O O . LEU A 1 83 ? 8.231 3.942 0.752 1.00 98.31 83 LEU A O 1
ATOM 641 N N . ALA A 1 84 ? 8.423 4.702 2.854 1.00 97.81 84 ALA A N 1
ATOM 642 C CA . ALA A 1 84 ? 9.869 4.484 2.926 1.00 97.81 84 ALA A CA 1
ATOM 643 C C . ALA A 1 84 ? 10.256 3.007 2.741 1.00 97.81 84 ALA A C 1
ATOM 645 O O . ALA A 1 84 ? 11.322 2.716 2.208 1.00 97.81 84 ALA A O 1
ATOM 646 N N . ALA A 1 85 ? 9.395 2.073 3.162 1.00 98.06 85 ALA A N 1
ATOM 647 C CA . ALA A 1 85 ? 9.639 0.650 2.953 1.00 98.06 85 ALA A CA 1
ATOM 648 C C . ALA A 1 85 ? 9.560 0.299 1.464 1.00 98.06 85 ALA A C 1
ATOM 650 O O . ALA A 1 85 ? 10.464 -0.346 0.948 1.00 98.06 85 ALA A O 1
ATOM 651 N N . PHE A 1 86 ? 8.531 0.788 0.766 1.00 98.56 86 PHE A N 1
ATOM 652 C CA . PHE A 1 86 ? 8.359 0.567 -0.671 1.00 98.56 86 PHE A CA 1
ATOM 653 C C . PHE A 1 86 ? 9.470 1.212 -1.504 1.00 98.56 86 PHE A C 1
ATOM 655 O O . PHE A 1 86 ? 10.007 0.562 -2.397 1.00 98.56 86 PHE A O 1
ATOM 662 N N . LEU A 1 87 ? 9.878 2.443 -1.181 1.00 98.38 87 LEU A N 1
ATOM 663 C CA . LEU A 1 87 ? 11.001 3.109 -1.854 1.00 98.38 87 LEU A CA 1
ATOM 664 C C . LEU A 1 87 ? 12.332 2.362 -1.679 1.00 98.38 87 LEU A C 1
ATOM 666 O O . LEU A 1 87 ? 13.198 2.459 -2.541 1.00 98.38 87 LEU A O 1
ATOM 670 N N . GLY A 1 88 ? 12.490 1.580 -0.606 1.00 97.19 88 GLY A N 1
ATOM 671 C CA . GLY A 1 88 ? 13.649 0.703 -0.432 1.00 97.19 88 GLY A CA 1
ATOM 672 C C . GLY A 1 88 ? 13.754 -0.403 -1.492 1.00 97.19 88 GLY A C 1
ATOM 673 O O . GLY A 1 88 ? 14.860 -0.849 -1.782 1.00 97.19 88 GLY A O 1
ATOM 674 N N . PHE A 1 89 ? 12.629 -0.818 -2.087 1.00 96.44 89 PHE A N 1
ATOM 675 C CA . PHE A 1 89 ? 12.577 -1.816 -3.165 1.00 96.44 89 PHE A CA 1
ATOM 676 C C . PHE A 1 89 ? 12.396 -1.185 -4.550 1.00 96.44 89 PHE A C 1
ATOM 678 O O . PHE A 1 89 ? 12.904 -1.712 -5.535 1.00 96.44 89 PHE A O 1
ATOM 685 N N . LEU A 1 90 ? 11.694 -0.052 -4.627 1.00 97.19 90 LEU A N 1
ATOM 686 C CA . LEU A 1 90 ? 11.380 0.673 -5.859 1.00 97.19 90 LEU A CA 1
ATOM 687 C C . LEU A 1 90 ? 11.929 2.111 -5.778 1.00 97.19 90 LEU A C 1
ATOM 689 O O . LEU A 1 90 ? 11.151 3.064 -5.688 1.00 97.19 90 LEU A O 1
ATOM 693 N N . PRO A 1 91 ? 13.262 2.301 -5.791 1.00 95.94 91 PRO A N 1
ATOM 694 C CA . PRO A 1 91 ? 13.886 3.596 -5.496 1.00 95.94 91 PRO A CA 1
ATOM 695 C C . PRO A 1 91 ? 13.579 4.685 -6.528 1.00 95.94 91 PRO A C 1
ATOM 697 O O . PRO A 1 91 ? 13.623 5.868 -6.201 1.00 95.94 91 PRO A O 1
ATOM 700 N N . ASN A 1 92 ? 13.251 4.291 -7.760 1.00 94.81 92 ASN A N 1
ATOM 701 C CA . ASN A 1 92 ? 12.930 5.208 -8.855 1.00 94.81 92 ASN A CA 1
ATOM 702 C C . ASN A 1 92 ? 11.421 5.434 -9.023 1.00 94.81 92 ASN A C 1
ATOM 704 O O . ASN A 1 92 ? 11.010 6.110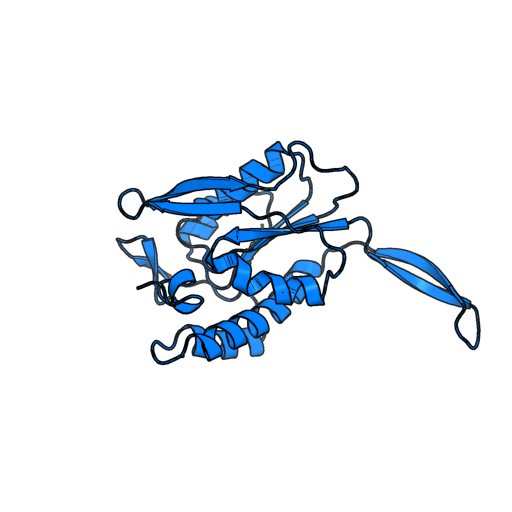 -9.964 1.00 94.81 92 ASN A O 1
ATOM 708 N N . ALA A 1 93 ? 10.588 4.864 -8.145 1.00 97.69 93 ALA A N 1
ATOM 709 C CA . ALA A 1 93 ? 9.150 5.011 -8.270 1.00 97.69 93 ALA A CA 1
ATOM 710 C C . ALA A 1 93 ? 8.719 6.474 -8.112 1.00 97.69 93 ALA A C 1
ATOM 712 O O . ALA A 1 93 ? 9.192 7.207 -7.239 1.00 97.69 93 ALA A O 1
ATOM 713 N N . TYR A 1 94 ? 7.752 6.884 -8.927 1.00 98.25 94 TYR A N 1
ATOM 714 C CA . TYR A 1 94 ? 7.056 8.147 -8.729 1.00 98.25 94 TYR A CA 1
ATOM 715 C C . TYR A 1 94 ? 6.281 8.098 -7.416 1.00 98.25 94 TYR A C 1
ATOM 717 O O . TYR A 1 94 ? 5.709 7.069 -7.067 1.00 98.25 94 TYR A O 1
ATOM 725 N N . VAL A 1 95 ? 6.207 9.219 -6.700 1.00 98.44 95 VAL A N 1
ATOM 726 C CA . VAL A 1 95 ? 5.416 9.304 -5.468 1.00 98.44 95 VAL A CA 1
ATOM 727 C C . VAL A 1 95 ? 4.332 10.358 -5.627 1.00 98.44 95 VAL A C 1
ATOM 729 O O . VAL A 1 95 ? 4.624 11.549 -5.754 1.00 98.44 95 VAL A O 1
ATOM 732 N N . TRP A 1 96 ? 3.070 9.937 -5.575 1.00 98.25 96 TRP A N 1
ATOM 733 C CA . TRP A 1 96 ? 1.918 10.828 -5.702 1.00 98.25 96 TRP A CA 1
ATOM 734 C C . TRP A 1 96 ? 1.046 10.738 -4.464 1.00 98.25 96 TRP A C 1
ATOM 736 O O . TRP A 1 96 ? 0.486 9.700 -4.158 1.00 98.25 96 TRP A O 1
ATOM 746 N N . HIS A 1 97 ? 0.924 11.835 -3.733 1.00 96.62 97 HIS A N 1
ATOM 747 C CA . HIS A 1 97 ? 0.192 11.823 -2.472 1.00 96.62 97 HIS A CA 1
ATOM 748 C C . HIS A 1 97 ? -1.289 12.078 -2.740 1.00 96.62 97 HIS A C 1
ATOM 750 O O . HIS A 1 97 ? -1.622 12.938 -3.563 1.00 96.62 97 HIS A O 1
ATOM 756 N N . MET A 1 98 ? -2.158 11.376 -2.016 1.00 97.31 98 MET A N 1
ATOM 757 C CA . MET A 1 98 ? -3.587 11.676 -1.945 1.00 97.31 98 MET A CA 1
ATOM 758 C C . MET A 1 98 ? -3.957 11.973 -0.500 1.00 97.31 98 MET A C 1
ATOM 760 O O . MET A 1 98 ? -3.696 11.160 0.379 1.00 97.31 98 MET A O 1
ATOM 764 N N . THR A 1 99 ? -4.550 13.135 -0.246 1.00 95.62 99 THR A N 1
ATOM 765 C CA . THR A 1 99 ? -4.949 13.549 1.100 1.00 95.62 99 THR A CA 1
ATOM 766 C C . THR A 1 99 ? -6.442 13.373 1.263 1.00 95.62 99 THR A C 1
ATOM 768 O O . THR A 1 99 ? -7.228 13.966 0.521 1.00 95.62 99 THR A O 1
ATOM 771 N N . MET A 1 100 ? -6.819 12.546 2.233 1.00 92.69 100 MET A N 1
ATOM 772 C CA . MET A 1 100 ? -8.201 12.161 2.481 1.00 92.69 100 MET A CA 1
ATOM 773 C C . MET A 1 100 ? -8.415 12.046 3.990 1.00 92.69 100 MET A C 1
ATOM 775 O O . MET A 1 100 ? -7.499 11.673 4.721 1.00 92.69 100 MET A O 1
ATOM 779 N N . SER A 1 101 ? -9.615 12.347 4.461 1.00 87.31 101 SER A N 1
ATOM 780 C CA . SER A 1 101 ? -10.057 11.964 5.804 1.00 87.31 101 SER A CA 1
ATOM 781 C C . SER A 1 101 ? -11.337 11.163 5.692 1.00 87.31 101 SER A C 1
ATOM 783 O O . SER A 1 101 ? -12.035 11.225 4.685 1.00 87.31 101 SER A O 1
ATOM 785 N N . ARG A 1 102 ? -11.651 10.393 6.725 1.00 87.00 102 ARG A N 1
ATOM 786 C CA . ARG A 1 102 ? -12.975 9.806 6.857 1.00 87.00 102 ARG A CA 1
ATOM 787 C C . ARG A 1 102 ? -13.839 10.774 7.648 1.00 87.00 102 ARG A C 1
ATOM 789 O O . ARG A 1 102 ? -13.414 11.253 8.695 1.00 87.00 102 ARG A O 1
ATOM 796 N N . ASN A 1 103 ? -15.036 11.050 7.158 1.00 86.94 103 ASN A N 1
ATOM 797 C CA . ASN A 1 103 ? -16.035 11.729 7.963 1.00 86.94 103 ASN A CA 1
ATOM 798 C C . ASN A 1 103 ? -16.541 10.752 9.040 1.00 86.94 103 ASN A C 1
ATOM 800 O O . ASN A 1 103 ? -17.039 9.681 8.706 1.00 86.94 103 ASN A O 1
ATOM 804 N N . GLU A 1 104 ? -16.393 11.080 10.324 1.00 82.31 104 GLU A N 1
ATOM 805 C CA . GLU A 1 104 ? -16.724 10.150 11.421 1.00 82.31 104 GLU A CA 1
ATOM 806 C C . GLU A 1 104 ? -18.233 9.882 11.573 1.00 82.31 104 GLU A C 1
ATOM 808 O O . GLU A 1 104 ? -18.612 8.867 12.151 1.00 82.31 104 GLU A O 1
ATOM 813 N N . GLU A 1 105 ? -19.098 10.746 11.033 1.00 84.06 105 GLU A N 1
ATOM 814 C CA . GLU A 1 105 ? -20.556 10.576 11.101 1.00 84.06 105 GLU A CA 1
ATOM 815 C C . GLU A 1 105 ? -21.089 9.731 9.939 1.00 84.06 105 GLU A C 1
ATOM 817 O O . GLU A 1 105 ? -21.914 8.840 10.129 1.00 84.06 105 GLU A O 1
ATOM 822 N N . THR A 1 106 ? -20.622 10.008 8.720 1.00 88.06 106 THR A N 1
ATOM 823 C CA . THR A 1 106 ? -21.105 9.339 7.497 1.00 88.06 106 THR A CA 1
ATOM 824 C C . THR A 1 106 ? -20.248 8.146 7.079 1.00 88.06 106 THR A C 1
ATOM 826 O O . THR A 1 106 ? -20.686 7.337 6.266 1.00 88.06 106 THR A O 1
ATOM 829 N N . LEU A 1 107 ? -19.029 8.035 7.619 1.00 86.62 107 LEU A N 1
ATOM 830 C CA . LEU A 1 107 ? -17.991 7.063 7.256 1.00 86.62 107 LEU A CA 1
ATOM 831 C C . LEU A 1 107 ? -17.529 7.122 5.789 1.00 86.62 107 LEU A C 1
ATOM 833 O O . LEU A 1 107 ? -16.765 6.255 5.346 1.00 86.62 107 LEU A O 1
ATOM 837 N N . GLU A 1 108 ? -17.941 8.152 5.050 1.00 89.25 108 GLU A N 1
ATOM 838 C CA . GLU A 1 108 ? -17.519 8.387 3.674 1.00 89.25 108 GLU A CA 1
ATOM 839 C C . GLU A 1 108 ? -16.199 9.180 3.617 1.00 89.25 108 GLU A C 1
ATOM 841 O O . GLU A 1 108 ? -15.873 9.947 4.534 1.00 89.25 108 GLU A O 1
ATOM 846 N N . PRO A 1 109 ? -15.390 8.971 2.563 1.00 89.38 109 PRO A N 1
ATOM 847 C CA . PRO A 1 109 ? -14.121 9.660 2.404 1.00 89.38 109 PRO A CA 1
ATOM 848 C C . PRO A 1 109 ? -14.328 11.107 1.937 1.00 89.38 109 PRO A C 1
ATOM 850 O O . PRO A 1 109 ? -14.962 11.375 0.918 1.00 89.38 109 PRO A O 1
ATOM 853 N N . GLU A 1 110 ? -13.704 12.044 2.638 1.00 92.62 110 GLU A N 1
ATOM 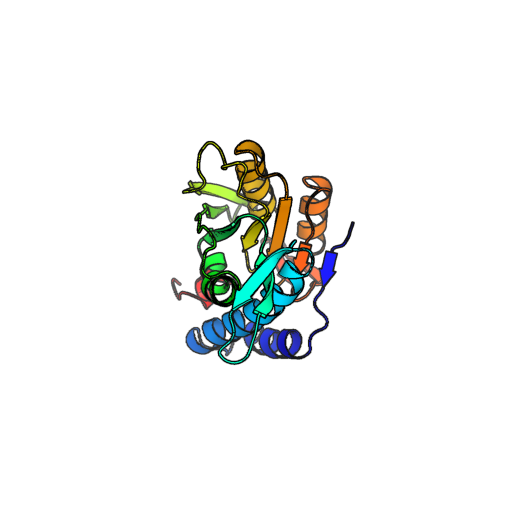854 C CA . GLU A 1 110 ? -13.575 13.441 2.241 1.00 92.62 110 GLU A CA 1
ATOM 855 C C . GLU A 1 110 ? -12.216 13.656 1.572 1.00 92.62 110 GLU A C 1
ATOM 857 O O . GLU A 1 110 ? -11.159 13.427 2.166 1.00 92.62 110 GLU A O 1
ATOM 862 N N . PHE A 1 111 ? -12.235 14.078 0.308 1.00 93.75 111 PHE A N 1
ATOM 863 C CA . PHE A 1 111 ? -11.030 14.301 -0.482 1.00 93.75 111 PHE A CA 1
ATOM 864 C C . PHE A 1 111 ? -10.550 15.750 -0.378 1.00 93.75 111 PHE A C 1
ATOM 866 O O . PHE A 1 111 ? -11.271 16.676 -0.742 1.00 93.75 111 PHE A O 1
ATOM 873 N N . HIS A 1 112 ? -9.296 15.933 0.039 1.00 93.19 112 HIS A N 1
ATOM 874 C CA . HIS A 1 112 ? -8.697 17.256 0.266 1.00 93.19 112 HIS A CA 1
ATOM 875 C C . HIS A 1 112 ? -7.704 17.668 -0.821 1.00 93.19 112 HIS A C 1
ATOM 877 O O . HIS A 1 112 ? -7.390 18.848 -0.966 1.00 93.19 112 HIS A O 1
ATOM 883 N N . GLY A 1 113 ? -7.184 16.712 -1.594 1.00 94.12 113 GLY A N 1
ATOM 884 C CA . GLY A 1 113 ? -6.296 17.006 -2.715 1.00 94.12 113 GLY A CA 1
ATOM 885 C C . GLY A 1 113 ? -5.409 15.840 -3.132 1.00 94.12 113 GLY A C 1
ATOM 886 O O . GLY A 1 113 ? -5.247 14.855 -2.414 1.00 94.12 113 GLY A O 1
ATOM 887 N N . SER A 1 114 ? -4.812 15.964 -4.318 1.00 95.44 114 SER A N 1
ATOM 888 C CA . SER A 1 114 ? -3.919 14.956 -4.892 1.00 95.44 114 SER A CA 1
ATOM 889 C C . SER A 1 114 ? -2.788 15.597 -5.695 1.00 95.44 114 SER A C 1
ATOM 891 O O . SER A 1 114 ? -2.934 16.692 -6.245 1.00 95.44 114 SER A O 1
ATOM 893 N N . LYS A 1 115 ? -1.652 14.898 -5.763 1.00 95.50 115 LYS A N 1
ATOM 894 C CA . LYS A 1 115 ? -0.540 15.177 -6.688 1.00 95.50 115 LYS A CA 1
ATOM 895 C C . LYS A 1 115 ? -0.426 14.152 -7.821 1.00 95.50 115 LYS A C 1
ATOM 897 O O . LYS A 1 115 ? 0.545 14.194 -8.570 1.00 95.50 115 LYS A O 1
ATOM 902 N N . VAL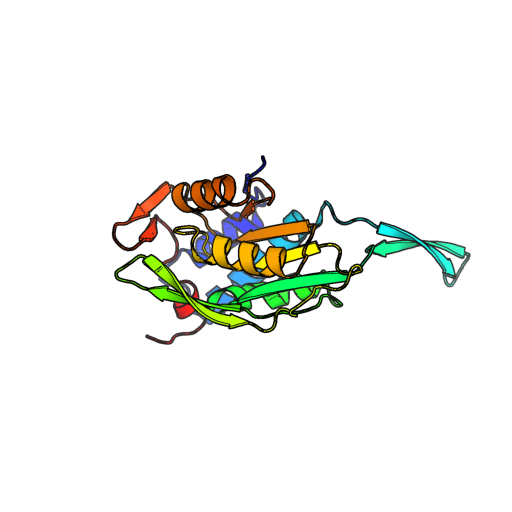 A 1 116 ? -1.403 13.255 -7.958 1.00 96.06 116 VAL A N 1
ATOM 903 C CA . VAL A 1 116 ? -1.517 12.365 -9.121 1.00 96.06 116 VAL A CA 1
ATOM 904 C C . VAL A 1 116 ? -1.718 13.234 -10.374 1.00 96.06 116 VAL A C 1
ATOM 906 O O . VAL A 1 116 ? -2.560 14.140 -10.350 1.00 96.06 116 VAL A O 1
ATOM 909 N N . PRO A 1 117 ? -0.950 13.012 -11.457 1.00 96.00 117 PRO A N 1
ATOM 910 C CA . PRO A 1 117 ? -1.075 13.796 -12.680 1.00 96.00 117 PRO A CA 1
ATOM 911 C C . PRO A 1 117 ? -2.453 13.604 -13.320 1.00 96.00 117 PRO A C 1
ATOM 913 O O . PRO A 1 117 ? -3.076 12.556 -13.184 1.00 96.00 117 PRO A O 1
ATOM 916 N N . ALA A 1 118 ? -2.914 14.599 -14.081 1.00 95.00 118 ALA A N 1
ATOM 917 C CA . ALA A 1 118 ? -4.190 14.505 -14.797 1.00 95.00 118 ALA A CA 1
ATOM 918 C C . ALA A 1 118 ? -4.210 13.371 -15.841 1.00 95.00 118 ALA A C 1
ATOM 920 O O . ALA A 1 118 ? -5.271 12.840 -16.155 1.00 95.00 118 ALA A O 1
ATOM 921 N N . LYS A 1 119 ? -3.034 13.017 -16.372 1.00 97.06 119 LYS A N 1
ATOM 922 C CA . LYS A 1 119 ? -2.822 11.876 -17.257 1.00 97.06 119 LYS A CA 1
ATOM 923 C C . LYS A 1 119 ? -1.532 11.169 -16.860 1.00 97.06 119 LYS A C 1
ATOM 925 O O . LYS A 1 119 ? -0.465 11.784 -16.868 1.00 97.06 119 LYS A O 1
ATOM 930 N N . ILE A 1 120 ? -1.643 9.897 -16.510 1.00 97.19 120 ILE A N 1
ATOM 931 C CA . ILE A 1 120 ? -0.520 9.022 -16.195 1.00 97.19 120 ILE A CA 1
ATOM 932 C C . ILE A 1 120 ? 0.205 8.678 -17.498 1.00 97.19 120 ILE A C 1
ATOM 934 O O . ILE A 1 120 ? -0.414 8.446 -18.539 1.00 97.19 120 ILE A O 1
ATOM 938 N N . ALA A 1 121 ? 1.534 8.741 -17.460 1.00 95.06 121 ALA A N 1
ATOM 939 C CA . ALA A 1 121 ? 2.353 8.460 -18.627 1.00 95.06 121 ALA A CA 1
ATOM 940 C C . ALA A 1 121 ? 2.308 6.954 -18.963 1.00 95.06 121 ALA A C 1
ATOM 942 O O . ALA A 1 121 ? 2.299 6.143 -18.039 1.00 95.06 121 ALA A O 1
ATOM 943 N N . PRO A 1 122 ? 2.335 6.558 -20.250 1.00 92.56 122 PRO A N 1
ATOM 944 C CA . PRO A 1 122 ? 2.225 5.147 -20.642 1.00 92.56 122 PRO A CA 1
ATOM 945 C C . PRO A 1 122 ? 3.347 4.241 -20.120 1.00 92.56 122 PRO A C 1
ATOM 947 O O . PRO A 1 122 ? 3.206 3.027 -20.116 1.00 92.56 122 PRO A O 1
ATOM 950 N N . ASN A 1 123 ? 4.482 4.815 -19.714 1.00 93.69 123 ASN A N 1
ATOM 951 C CA . ASN A 1 123 ? 5.593 4.066 -19.137 1.00 93.69 123 ASN A CA 1
ATOM 952 C C . ASN A 1 123 ? 5.408 3.763 -17.641 1.00 93.69 123 ASN A C 1
ATOM 954 O O . ASN A 1 123 ? 6.261 3.083 -17.078 1.00 93.69 123 ASN A O 1
ATOM 958 N N . ILE A 1 124 ? 4.359 4.278 -16.988 1.00 96.44 124 ILE A N 1
ATOM 959 C CA . ILE A 1 124 ? 3.998 3.873 -15.627 1.00 96.44 124 ILE A CA 1
ATOM 960 C C . ILE A 1 124 ? 3.271 2.531 -15.719 1.00 96.44 124 ILE A C 1
ATOM 962 O O . ILE A 1 124 ? 2.093 2.480 -16.059 1.00 96.44 124 ILE A O 1
ATOM 966 N N . ASP A 1 125 ? 3.987 1.452 -15.419 1.00 95.12 125 ASP A N 1
ATOM 967 C CA . ASP A 1 125 ? 3.486 0.083 -15.528 1.00 95.12 125 ASP A CA 1
ATOM 968 C C . ASP A 1 125 ? 2.518 -0.256 -14.386 1.00 95.12 125 ASP A C 1
ATOM 970 O O . ASP A 1 125 ? 1.433 -0.771 -14.637 1.00 95.12 125 ASP A O 1
ATOM 974 N N . THR A 1 126 ? 2.881 0.057 -13.135 1.00 97.62 126 THR A N 1
ATOM 975 C CA . THR A 1 126 ? 2.094 -0.341 -11.954 1.00 97.62 126 THR A CA 1
ATOM 976 C C . THR A 1 126 ? 1.962 0.786 -10.932 1.00 97.62 126 THR A C 1
ATOM 978 O O . THR A 1 126 ? 2.948 1.410 -10.535 1.00 97.62 126 THR A O 1
ATOM 981 N N . CYS A 1 127 ? 0.735 1.013 -10.459 1.00 98.56 127 CYS A N 1
ATOM 982 C CA . CYS A 1 127 ? 0.401 1.925 -9.366 1.00 98.56 127 CYS A CA 1
ATOM 983 C C . CYS A 1 127 ? 0.101 1.149 -8.072 1.00 98.56 127 CYS A C 1
ATOM 985 O O . CYS A 1 127 ? -0.802 0.316 -8.037 1.00 98.56 127 CYS A O 1
ATOM 987 N N . PHE A 1 128 ? 0.805 1.459 -6.986 1.00 98.75 128 PHE A N 1
ATOM 988 C CA . PHE A 1 128 ? 0.571 0.881 -5.662 1.00 98.75 128 PHE A CA 1
ATOM 989 C C . PHE A 1 128 ? -0.153 1.887 -4.768 1.00 98.75 128 PHE A C 1
ATOM 991 O O . PHE A 1 128 ? 0.418 2.917 -4.407 1.00 98.75 128 PHE A O 1
ATOM 998 N N . ILE A 1 129 ? -1.394 1.588 -4.389 1.00 98.75 129 ILE A N 1
ATOM 999 C CA . ILE A 1 129 ? -2.137 2.367 -3.391 1.00 98.75 129 ILE A CA 1
ATOM 1000 C C . ILE A 1 129 ? -1.727 1.871 -2.004 1.00 98.75 129 ILE A C 1
ATOM 1002 O O . ILE A 1 129 ? -1.892 0.687 -1.710 1.00 98.75 129 ILE A O 1
ATOM 1006 N N . LEU A 1 130 ? -1.183 2.757 -1.165 1.00 98.81 130 LEU A N 1
ATOM 1007 C CA . LEU A 1 130 ? -0.667 2.409 0.163 1.00 98.81 130 LEU A CA 1
ATOM 1008 C C . LEU A 1 130 ? -1.547 3.022 1.255 1.00 98.81 130 LEU A C 1
ATOM 1010 O O . LEU A 1 130 ? -1.565 4.244 1.429 1.00 98.81 130 LEU A O 1
ATOM 1014 N N . ASP A 1 131 ? -2.238 2.177 2.014 1.00 98.25 131 ASP A N 1
ATOM 1015 C CA . ASP A 1 131 ? -3.042 2.588 3.167 1.00 98.25 131 ASP A CA 1
ATOM 1016 C C . ASP A 1 131 ? -3.035 1.482 4.235 1.00 98.25 131 ASP A C 1
ATOM 1018 O O . ASP A 1 131 ? -3.482 0.369 3.952 1.00 98.25 131 ASP A O 1
ATOM 1022 N N . PRO A 1 132 ? -2.556 1.736 5.469 1.00 98.12 132 PRO A N 1
ATOM 1023 C CA . PRO A 1 132 ? -2.490 0.708 6.496 1.00 98.12 132 PRO A CA 1
ATOM 1024 C C . PRO A 1 132 ? -3.836 0.053 6.815 1.00 98.12 132 PRO A C 1
ATOM 1026 O O . PRO A 1 132 ? -3.828 -1.109 7.224 1.00 98.12 132 PRO A O 1
ATOM 1029 N N . MET A 1 133 ? -4.961 0.757 6.638 1.00 97.75 133 MET A N 1
ATOM 1030 C CA . MET A 1 133 ? -6.268 0.319 7.133 1.00 97.75 133 MET A CA 1
ATOM 1031 C C . MET A 1 133 ? -7.318 0.237 6.017 1.00 97.75 133 MET A C 1
ATOM 1033 O O . MET A 1 133 ? -7.962 1.224 5.671 1.00 97.75 133 MET A O 1
ATOM 1037 N N . LEU A 1 134 ? -7.602 -0.971 5.528 1.00 98.06 134 LEU A N 1
ATOM 1038 C CA . LEU A 1 134 ? -8.750 -1.234 4.656 1.00 98.06 134 LEU A CA 1
ATOM 1039 C C . LEU A 1 134 ? -10.017 -1.471 5.496 1.00 98.06 134 LEU A C 1
ATOM 1041 O O . LEU A 1 134 ? -10.480 -2.601 5.642 1.00 98.06 134 LEU A O 1
ATOM 1045 N N . ALA A 1 135 ? -10.542 -0.397 6.093 1.00 97.44 135 ALA A N 1
ATOM 1046 C CA . ALA A 1 135 ? -11.702 -0.452 6.986 1.00 97.44 135 ALA A CA 1
ATOM 1047 C C . ALA A 1 135 ? -13.026 -0.564 6.212 1.00 97.44 135 ALA A C 1
ATOM 1049 O O . ALA A 1 135 ? -13.441 -1.660 5.861 1.00 97.44 135 ALA A O 1
ATOM 1050 N N . THR A 1 136 ? -13.685 0.556 5.901 1.00 97.00 136 THR A N 1
ATOM 1051 C CA . THR A 1 136 ? -14.921 0.565 5.092 1.00 97.00 136 THR A CA 1
ATOM 1052 C C . THR A 1 136 ? -14.651 0.403 3.597 1.00 97.00 136 THR A C 1
ATOM 1054 O O . THR A 1 136 ? -15.573 0.146 2.832 1.00 97.00 136 THR A O 1
ATOM 1057 N N . GLY A 1 137 ? -13.399 0.585 3.162 1.00 96.69 137 GLY A N 1
ATOM 1058 C CA . GLY A 1 137 ? -12.990 0.551 1.756 1.00 96.69 137 GLY A CA 1
ATOM 1059 C C . GLY A 1 137 ? -13.237 1.849 0.980 1.00 96.69 137 GLY A C 1
ATOM 1060 O O . GLY A 1 137 ? -12.798 1.942 -0.162 1.00 96.69 137 GLY A O 1
ATOM 1061 N N . GLY A 1 138 ? -13.884 2.859 1.576 1.00 96.62 138 GLY A N 1
ATOM 1062 C CA . GLY A 1 138 ? -14.238 4.113 0.896 1.00 96.62 138 GLY A CA 1
ATOM 1063 C C . GLY A 1 138 ? -13.028 4.863 0.330 1.00 96.62 138 GLY A C 1
ATOM 1064 O O . GLY A 1 138 ? -12.965 5.099 -0.875 1.00 96.62 138 GLY A O 1
ATOM 1065 N N . SER A 1 139 ? -12.041 5.176 1.176 1.00 96.62 139 SER A N 1
ATOM 1066 C CA . SER A 1 139 ? -10.817 5.885 0.764 1.00 96.62 139 SER A CA 1
ATOM 1067 C C . SER A 1 139 ? -10.053 5.135 -0.326 1.00 96.62 139 SER A C 1
ATOM 1069 O O . SER A 1 139 ? -9.612 5.735 -1.303 1.00 96.62 139 SER A O 1
ATOM 1071 N N . ALA A 1 140 ? -9.950 3.812 -0.191 1.00 97.81 140 ALA A N 1
ATOM 1072 C CA . ALA A 1 140 ? -9.255 2.965 -1.148 1.00 97.81 140 ALA A CA 1
ATOM 1073 C C . ALA A 1 140 ? -9.960 2.936 -2.516 1.00 97.81 140 ALA A C 1
ATOM 1075 O O . ALA A 1 140 ? -9.294 3.103 -3.535 1.00 97.81 140 ALA A O 1
ATOM 1076 N N . CYS A 1 141 ? -11.292 2.800 -2.549 1.00 98.12 141 CYS A N 1
ATOM 1077 C CA . CYS A 1 141 ? -12.056 2.867 -3.801 1.00 98.12 141 CYS A CA 1
ATOM 1078 C C . CYS A 1 141 ? -11.893 4.235 -4.472 1.00 98.12 141 CYS A C 1
ATOM 1080 O O . CYS A 1 141 ? -11.526 4.313 -5.638 1.00 98.12 141 CYS A O 1
ATOM 1082 N N . LEU A 1 142 ? -12.054 5.322 -3.712 1.00 97.38 142 LEU A N 1
ATOM 1083 C CA . LEU A 1 142 ? -11.923 6.672 -4.257 1.00 97.38 142 LEU A CA 1
ATOM 1084 C C . LEU A 1 142 ? -10.504 6.955 -4.789 1.00 97.38 142 LEU A C 1
ATOM 1086 O O . LEU A 1 142 ? -10.350 7.607 -5.822 1.00 97.38 142 LEU A O 1
ATOM 1090 N N . ALA A 1 143 ? -9.462 6.444 -4.126 1.00 98.06 143 ALA A N 1
ATOM 1091 C CA . ALA A 1 143 ? -8.090 6.534 -4.621 1.00 98.06 143 ALA A CA 1
ATOM 1092 C C . ALA A 1 143 ? -7.894 5.763 -5.937 1.00 98.06 143 ALA A C 1
ATOM 1094 O O . ALA A 1 143 ? -7.293 6.291 -6.875 1.00 98.06 143 ALA A O 1
ATOM 1095 N N . ILE A 1 144 ? -8.436 4.544 -6.027 1.00 98.50 144 ILE A N 1
ATOM 1096 C CA . ILE A 1 144 ? -8.380 3.710 -7.235 1.00 98.50 144 ILE A CA 1
ATOM 1097 C C . ILE A 1 144 ? -9.136 4.373 -8.392 1.00 98.50 144 ILE A C 1
ATOM 1099 O O . ILE A 1 144 ? -8.583 4.487 -9.486 1.00 98.50 144 ILE A O 1
ATOM 1103 N N . ASP A 1 145 ? -10.352 4.867 -8.156 1.00 97.94 145 ASP A N 1
ATOM 1104 C CA . ASP A 1 145 ? -11.134 5.624 -9.138 1.00 97.94 145 ASP A CA 1
ATOM 1105 C C . ASP A 1 145 ? -10.338 6.804 -9.700 1.00 97.94 145 ASP A C 1
ATOM 1107 O O . ASP A 1 145 ? -10.301 7.029 -10.914 1.00 97.94 145 ASP A O 1
ATOM 1111 N N . TYR A 1 146 ? -9.655 7.542 -8.823 1.00 97.19 146 TYR A N 1
ATOM 1112 C CA . TYR A 1 146 ? -8.863 8.702 -9.210 1.00 97.19 146 TYR A CA 1
ATOM 1113 C C . TYR A 1 146 ? -7.710 8.321 -10.148 1.00 97.19 146 TYR A C 1
ATOM 1115 O O . TYR A 1 146 ? -7.531 8.953 -11.193 1.00 97.19 146 TYR A O 1
ATOM 1123 N N . VAL A 1 147 ? -6.932 7.285 -9.812 1.00 97.94 147 VAL A N 1
ATOM 1124 C CA . VAL A 1 147 ? -5.798 6.864 -10.653 1.00 97.94 147 VAL A CA 1
ATOM 1125 C C . VAL A 1 147 ? -6.256 6.178 -11.944 1.00 97.94 147 VAL A C 1
ATOM 1127 O O . VAL A 1 147 ? -5.646 6.403 -12.989 1.00 97.94 147 VAL A O 1
ATOM 1130 N N . LYS A 1 148 ? -7.370 5.430 -11.928 1.00 98.06 148 LYS A N 1
ATOM 1131 C CA . LYS A 1 148 ? -7.982 4.866 -13.144 1.00 98.06 148 LYS A CA 1
ATOM 1132 C C . LYS A 1 148 ? -8.439 5.960 -14.094 1.00 98.06 148 LYS A C 1
ATOM 1134 O O . LYS A 1 148 ? -8.147 5.904 -15.285 1.00 98.06 148 LYS A O 1
ATOM 1139 N N . LYS A 1 149 ? -9.092 7.002 -13.572 1.00 97.69 149 LYS A N 1
ATOM 1140 C CA . LYS A 1 149 ? -9.503 8.168 -14.364 1.00 97.69 149 LYS A CA 1
ATOM 1141 C C . LYS A 1 149 ? -8.309 8.890 -14.997 1.00 97.69 149 LYS A C 1
ATOM 1143 O O . LYS A 1 149 ? -8.441 9.427 -16.093 1.00 97.69 149 LYS A O 1
ATOM 1148 N N . ALA A 1 150 ? -7.155 8.883 -14.331 1.00 97.69 150 ALA A N 1
ATOM 1149 C CA . ALA A 1 150 ? -5.906 9.413 -14.873 1.00 97.69 150 ALA A CA 1
ATOM 1150 C C . ALA A 1 150 ? -5.215 8.466 -15.879 1.00 97.69 150 ALA A C 1
ATOM 1152 O O . ALA A 1 150 ? -4.244 8.873 -16.514 1.00 97.69 150 ALA A O 1
ATOM 1153 N N . GLY A 1 151 ? -5.711 7.238 -16.065 1.00 97.56 151 GLY A N 1
ATOM 1154 C CA . GLY A 1 151 ? -5.219 6.277 -17.053 1.00 97.56 151 GLY A CA 1
ATOM 1155 C C . GLY A 1 151 ? -4.296 5.186 -16.508 1.00 97.56 151 GLY A C 1
ATOM 1156 O O . GLY A 1 151 ? -3.558 4.602 -17.292 1.00 97.56 151 GLY A O 1
ATOM 1157 N N . ALA A 1 152 ? -4.292 4.912 -15.198 1.00 97.62 152 ALA A N 1
ATOM 1158 C CA . ALA A 1 152 ? -3.557 3.767 -14.654 1.00 97.62 152 ALA A CA 1
ATOM 1159 C C . ALA A 1 152 ? -4.163 2.437 -15.136 1.00 97.62 152 ALA A C 1
ATOM 1161 O O . ALA A 1 152 ? -5.362 2.212 -14.967 1.00 97.62 152 ALA A O 1
ATOM 1162 N N . GLU A 1 153 ? -3.328 1.551 -15.684 1.00 94.12 153 GLU A N 1
ATOM 1163 C CA . GLU A 1 153 ? -3.757 0.242 -16.200 1.00 94.12 153 GLU A CA 1
ATOM 1164 C C . GLU A 1 153 ? -3.616 -0.876 -15.162 1.00 94.12 153 GLU A C 1
ATOM 1166 O O . GLU A 1 153 ? -4.558 -1.638 -14.949 1.00 94.12 153 GLU A O 1
ATOM 1171 N N . ARG A 1 154 ? -2.464 -0.967 -14.478 1.00 96.50 154 ARG A N 1
ATOM 1172 C CA . ARG A 1 154 ? -2.247 -1.927 -13.387 1.00 96.50 154 ARG A CA 1
ATOM 1173 C C . ARG A 1 154 ? -2.210 -1.214 -12.046 1.00 96.50 154 ARG A C 1
ATOM 1175 O O . ARG A 1 154 ? -1.411 -0.302 -11.825 1.00 96.50 154 ARG A O 1
ATOM 1182 N N . ILE A 1 155 ? -3.074 -1.649 -11.136 1.00 98.38 155 ILE A N 1
ATOM 1183 C CA . ILE A 1 155 ? -3.197 -1.083 -9.794 1.00 98.38 155 ILE A CA 1
ATOM 1184 C C . ILE A 1 155 ? -3.189 -2.220 -8.781 1.00 98.38 155 ILE A C 1
ATOM 1186 O O . ILE A 1 155 ? -3.856 -3.232 -8.982 1.00 98.38 155 ILE A O 1
ATOM 1190 N N . VAL A 1 156 ? -2.464 -2.034 -7.683 1.00 98.62 156 VAL A N 1
ATOM 1191 C CA . VAL A 1 156 ? -2.446 -2.949 -6.539 1.00 98.62 156 VAL A CA 1
ATOM 1192 C C . VAL A 1 156 ? -2.738 -2.154 -5.278 1.00 98.62 156 VAL A C 1
ATOM 1194 O O . VAL A 1 156 ? -2.0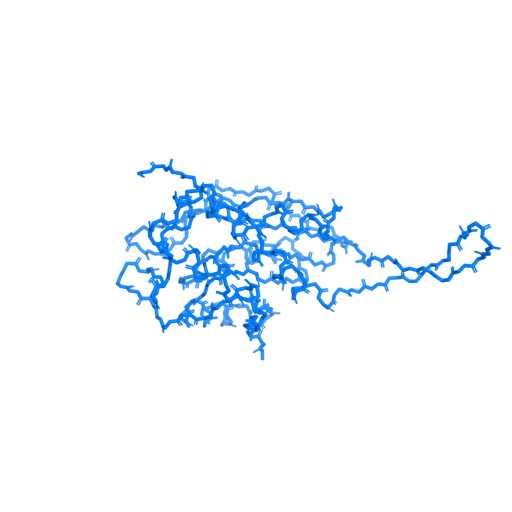99 -1.133 -5.020 1.00 98.62 156 VAL A O 1
ATOM 1197 N N . PHE A 1 157 ? -3.694 -2.622 -4.481 1.00 98.81 157 PHE A N 1
ATOM 1198 C CA . PHE A 1 157 ? -3.917 -2.082 -3.147 1.00 98.81 157 PHE A CA 1
ATOM 1199 C C . PHE A 1 157 ? -3.063 -2.845 -2.134 1.00 98.81 157 PHE A C 1
ATOM 1201 O O . PHE A 1 157 ? -3.068 -4.079 -2.114 1.00 98.81 157 PHE A O 1
ATOM 1208 N N . VAL A 1 158 ? -2.363 -2.114 -1.266 1.00 98.81 158 VAL A N 1
ATOM 1209 C CA . VAL A 1 158 ? -1.575 -2.687 -0.176 1.00 98.81 158 VAL A CA 1
ATOM 1210 C C . VAL A 1 158 ? -1.994 -2.072 1.152 1.00 98.81 158 VAL A C 1
ATOM 1212 O O . VAL A 1 158 ? -1.912 -0.856 1.331 1.00 98.81 158 VAL A O 1
ATOM 1215 N N . GLY A 1 159 ? -2.359 -2.929 2.107 1.00 98.31 159 GLY A N 1
ATOM 1216 C CA . GLY A 1 159 ? -2.665 -2.514 3.472 1.00 98.31 159 GLY A CA 1
ATOM 1217 C C . GLY A 1 159 ? -2.107 -3.437 4.545 1.00 98.31 159 GLY A C 1
ATOM 1218 O O . GLY A 1 159 ? -1.641 -4.541 4.284 1.00 98.31 159 GLY A O 1
ATOM 1219 N N . VAL A 1 160 ? -2.133 -2.983 5.792 1.00 98.38 160 VAL A N 1
ATOM 1220 C CA . VAL A 1 160 ? -1.641 -3.769 6.933 1.00 98.38 160 VAL A CA 1
ATOM 1221 C C . VAL A 1 160 ? -2.760 -4.595 7.542 1.00 98.38 160 VAL A C 1
ATOM 1223 O O . VAL A 1 160 ? -2.578 -5.786 7.791 1.00 98.38 160 VAL A O 1
ATOM 1226 N N . LEU A 1 161 ? -3.918 -3.973 7.735 1.00 98.19 161 LEU A N 1
ATOM 1227 C CA . LEU A 1 161 ? -5.130 -4.600 8.235 1.00 98.19 161 LEU A CA 1
ATOM 1228 C C . LEU A 1 161 ? -6.305 -4.294 7.329 1.00 98.19 161 LEU A C 1
ATOM 1230 O O . LEU A 1 161 ? -6.427 -3.185 6.813 1.00 98.19 161 LEU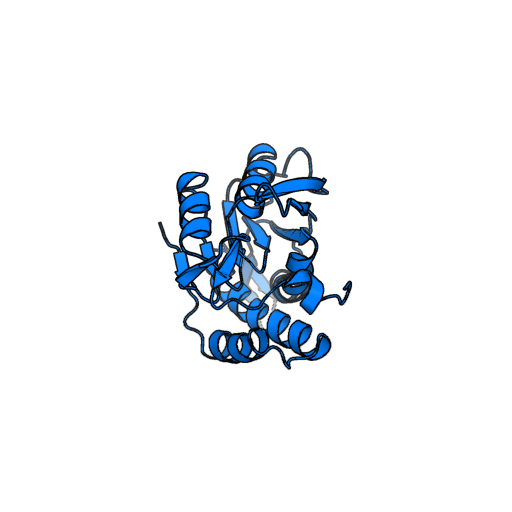 A O 1
ATOM 1234 N N . GLY A 1 162 ? -7.198 -5.264 7.188 1.00 98.25 162 GLY A N 1
ATOM 1235 C CA . GLY A 1 162 ? -8.474 -5.065 6.516 1.00 98.25 162 GLY A CA 1
ATOM 1236 C C . GLY A 1 162 ? -9.600 -5.746 7.254 1.00 98.25 162 GLY A C 1
ATOM 1237 O O . GLY A 1 162 ? -9.370 -6.674 8.027 1.00 98.25 162 GLY A O 1
ATOM 1238 N N . ALA A 1 163 ? -10.808 -5.263 7.001 1.00 98.44 163 ALA A N 1
ATOM 1239 C CA . ALA A 1 163 ? -12.038 -5.909 7.422 1.00 98.44 163 ALA A CA 1
ATOM 1240 C C . ALA A 1 163 ? -12.757 -6.522 6.204 1.00 98.44 163 ALA A C 1
ATOM 1242 O O . ALA A 1 163 ? -12.601 -6.008 5.085 1.00 98.44 163 ALA A O 1
ATOM 1243 N N . PRO A 1 164 ? -13.555 -7.591 6.388 1.00 98.19 164 PRO A N 1
ATOM 1244 C CA . PRO A 1 164 ? -14.293 -8.226 5.300 1.00 98.19 164 PRO A CA 1
ATOM 1245 C C . PRO A 1 164 ? -15.183 -7.243 4.533 1.00 98.19 164 PRO A C 1
ATOM 1247 O O . PRO A 1 164 ? -15.294 -7.340 3.314 1.00 98.19 164 PRO A O 1
ATOM 1250 N N . GLU A 1 165 ? -15.765 -6.262 5.222 1.00 98.12 165 GLU A N 1
ATOM 1251 C CA . GLU A 1 165 ? -16.633 -5.231 4.656 1.00 98.12 165 GLU A CA 1
ATOM 1252 C C . GLU A 1 165 ? -15.881 -4.335 3.661 1.00 98.12 165 GLU A C 1
ATOM 1254 O O . GLU A 1 165 ? -16.340 -4.131 2.534 1.00 98.12 165 GLU A O 1
ATOM 1259 N N . GLY A 1 166 ? -14.700 -3.836 4.040 1.00 97.94 166 GLY A N 1
ATOM 1260 C CA . GLY A 1 166 ? -13.871 -3.001 3.170 1.00 97.94 166 GLY A CA 1
ATOM 1261 C C . GLY A 1 166 ? -13.295 -3.764 1.990 1.00 97.94 166 GLY A C 1
ATOM 1262 O O . GLY A 1 166 ? -13.285 -3.252 0.869 1.00 97.94 166 GLY A O 1
ATOM 1263 N N . ALA A 1 167 ? -12.867 -5.006 2.225 1.00 98.25 167 ALA A N 1
ATOM 1264 C CA . ALA A 1 167 ? -12.410 -5.890 1.164 1.00 98.25 167 ALA A CA 1
ATOM 1265 C C . ALA A 1 167 ? -13.532 -6.171 0.155 1.00 98.25 167 ALA A C 1
ATOM 1267 O O . ALA A 1 167 ? -13.318 -6.018 -1.046 1.00 98.25 167 ALA A O 1
ATOM 1268 N N . ALA A 1 168 ? -14.742 -6.484 0.626 1.00 98.12 168 ALA A N 1
ATOM 1269 C CA . ALA A 1 168 ? -15.897 -6.704 -0.235 1.00 98.12 168 ALA A CA 1
ATOM 1270 C C . ALA A 1 168 ? -16.269 -5.447 -1.037 1.00 98.12 168 ALA A C 1
ATOM 1272 O O . ALA A 1 168 ? -16.485 -5.546 -2.246 1.00 98.12 168 ALA A O 1
ATOM 1273 N N . ARG A 1 169 ? -16.297 -4.256 -0.411 1.00 97.88 169 ARG A N 1
ATOM 1274 C CA . ARG A 1 169 ? -16.552 -2.985 -1.123 1.00 97.88 169 ARG A CA 1
ATOM 1275 C C . ARG A 1 169 ? -15.541 -2.785 -2.252 1.00 97.88 169 ARG A C 1
ATOM 1277 O O . ARG A 1 169 ? -15.948 -2.514 -3.380 1.00 97.88 169 ARG A O 1
ATOM 1284 N N . LEU A 1 170 ? -14.251 -2.968 -1.967 1.00 98.38 170 LEU A N 1
ATOM 1285 C CA . LEU A 1 170 ? -13.191 -2.759 -2.952 1.00 98.38 170 LEU A CA 1
ATOM 1286 C C . LEU A 1 170 ? -13.223 -3.793 -4.079 1.00 98.38 170 LEU A C 1
ATOM 1288 O O . LEU A 1 170 ? -13.102 -3.416 -5.238 1.00 98.38 170 LEU A O 1
ATOM 1292 N N . GLN A 1 171 ? -13.452 -5.070 -3.770 1.00 98.00 171 GLN A N 1
ATOM 1293 C CA . GLN A 1 171 ? -13.589 -6.117 -4.788 1.00 98.00 171 GLN A CA 1
ATOM 1294 C C . GLN A 1 171 ? -14.806 -5.900 -5.694 1.00 98.00 171 GLN A C 1
ATOM 1296 O O . GLN A 1 171 ? -14.737 -6.185 -6.887 1.00 98.00 171 GLN A O 1
ATOM 1301 N N . ASN A 1 172 ? -15.911 -5.387 -5.147 1.00 97.88 172 ASN A N 1
ATOM 1302 C CA . ASN A 1 172 ? -17.109 -5.085 -5.927 1.00 97.88 172 ASN A CA 1
ATOM 1303 C C . ASN A 1 172 ? -16.905 -3.868 -6.841 1.00 97.88 172 ASN A C 1
ATOM 1305 O O . ASN A 1 172 ? -17.311 -3.902 -8.000 1.00 97.88 172 ASN A O 1
ATOM 1309 N N . ALA A 1 173 ? -16.280 -2.801 -6.335 1.00 98.00 173 ALA A N 1
ATOM 1310 C CA . ALA A 1 173 ? -16.035 -1.581 -7.106 1.00 98.00 173 ALA A CA 1
ATOM 1311 C C . ALA A 1 173 ? -14.902 -1.750 -8.134 1.00 98.00 173 ALA A C 1
ATOM 1313 O O . ALA A 1 173 ? -14.957 -1.207 -9.239 1.00 98.00 173 ALA A O 1
ATOM 1314 N N . HIS A 1 174 ? -13.864 -2.506 -7.776 1.00 98.19 174 HIS A N 1
ATOM 1315 C CA . HIS A 1 174 ? -12.642 -2.675 -8.557 1.00 98.19 174 HIS A CA 1
ATOM 1316 C C . HIS A 1 174 ? -12.222 -4.146 -8.605 1.00 98.19 174 HIS A C 1
ATOM 1318 O O . HIS A 1 174 ? -11.185 -4.514 -8.045 1.00 98.19 174 HIS A O 1
ATOM 1324 N N . PRO A 1 175 ? -12.990 -4.995 -9.313 1.00 97.25 175 PRO A N 1
ATOM 1325 C CA . PRO A 1 175 ? -12.679 -6.419 -9.427 1.00 97.25 175 PRO A CA 1
ATOM 1326 C C . PRO A 1 175 ? -11.300 -6.693 -10.065 1.00 97.25 175 PRO A C 1
ATOM 1328 O O . PRO A 1 175 ? -10.655 -7.716 -9.846 1.00 97.25 175 PRO A O 1
ATOM 1331 N N . ASP A 1 176 ? -10.854 -5.707 -10.824 1.00 96.81 176 ASP A N 1
ATOM 1332 C CA . ASP A 1 176 ? -9.504 -5.331 -11.191 1.00 96.81 176 ASP A CA 1
ATOM 1333 C C . ASP A 1 176 ? -8.285 -5.655 -10.345 1.00 96.81 176 ASP A C 1
ATOM 1335 O O . ASP A 1 176 ? -7.219 -6.034 -10.825 1.00 96.81 176 ASP A O 1
ATOM 1339 N N . VAL A 1 177 ? -8.438 -5.297 -9.069 1.00 98.25 177 VAL A N 1
ATOM 1340 C CA . VAL A 1 177 ? -7.350 -4.757 -8.261 1.00 98.25 177 VAL A CA 1
ATOM 1341 C C . VAL A 1 177 ? -7.001 -5.779 -7.191 1.00 98.25 177 VAL A C 1
ATOM 1343 O O . VAL A 1 177 ? -7.808 -6.026 -6.290 1.00 98.25 177 VAL A O 1
ATOM 1346 N N . PRO A 1 178 ? -5.806 -6.391 -7.255 1.00 98.06 178 PRO A N 1
ATOM 1347 C CA . PRO A 1 178 ? -5.340 -7.273 -6.202 1.00 98.06 178 PRO A CA 1
ATOM 1348 C C . PRO A 1 178 ? -5.237 -6.530 -4.869 1.00 98.06 178 PRO A C 1
ATOM 1350 O O . PRO A 1 178 ? -4.780 -5.385 -4.808 1.00 98.06 178 PRO A O 1
ATOM 1353 N N . ILE A 1 179 ? -5.631 -7.218 -3.798 1.00 98.62 179 ILE A N 1
ATOM 1354 C CA . ILE A 1 179 ? -5.538 -6.728 -2.421 1.00 98.62 179 ILE A CA 1
ATOM 1355 C C . ILE A 1 179 ? -4.444 -7.527 -1.728 1.00 98.62 179 ILE A C 1
ATOM 1357 O O . ILE A 1 179 ? -4.600 -8.730 -1.517 1.00 98.62 179 ILE A O 1
ATOM 1361 N N . ILE A 1 180 ? -3.357 -6.860 -1.354 1.00 98.56 180 ILE A N 1
ATOM 1362 C CA . ILE A 1 180 ? -2.278 -7.445 -0.558 1.00 98.56 180 ILE A CA 1
ATOM 1363 C C . ILE A 1 180 ? -2.400 -6.910 0.861 1.00 98.56 180 ILE A C 1
ATOM 1365 O O . ILE A 1 180 ? -2.392 -5.696 1.069 1.00 98.56 180 ILE A O 1
ATOM 1369 N N . ILE A 1 181 ? -2.542 -7.803 1.840 1.00 98.19 181 ILE A N 1
ATOM 1370 C CA . ILE A 1 181 ? -2.807 -7.388 3.214 1.00 98.19 181 ILE A CA 1
ATOM 1371 C C . ILE A 1 181 ? -2.013 -8.174 4.248 1.00 98.19 181 ILE A C 1
ATOM 1373 O O . ILE A 1 181 ? -1.780 -9.372 4.093 1.00 98.19 181 ILE A O 1
ATOM 1377 N N . GLY A 1 182 ? -1.603 -7.506 5.327 1.00 98.38 182 GLY A N 1
ATOM 1378 C CA . GLY A 1 182 ? -0.892 -8.154 6.432 1.00 98.38 182 GLY A CA 1
ATOM 1379 C C . GLY A 1 182 ? -1.772 -9.128 7.217 1.00 98.38 182 GLY A C 1
ATOM 1380 O O . GLY A 1 182 ? -1.358 -10.252 7.490 1.00 98.38 182 GLY A O 1
ATOM 1381 N N . ALA A 1 183 ? -2.995 -8.717 7.553 1.00 98.44 183 ALA A N 1
ATOM 1382 C CA . ALA A 1 183 ? -4.015 -9.588 8.129 1.00 98.44 183 ALA A CA 1
ATOM 1383 C C . ALA A 1 183 ? -5.435 -9.119 7.781 1.00 98.44 183 ALA A C 1
ATOM 1385 O O . ALA A 1 183 ? -5.681 -7.931 7.566 1.00 98.44 183 ALA A O 1
ATOM 1386 N N . MET A 1 184 ? -6.361 -10.078 7.750 1.00 98.25 184 MET A N 1
ATOM 1387 C CA . MET A 1 184 ? -7.799 -9.832 7.686 1.00 98.25 184 MET A CA 1
ATOM 1388 C C . MET A 1 184 ? -8.388 -10.035 9.082 1.00 98.25 184 MET A C 1
ATOM 1390 O O . MET A 1 184 ? -8.194 -11.095 9.678 1.00 98.25 184 MET A O 1
ATOM 1394 N N . ASP A 1 185 ? -9.074 -9.018 9.583 1.00 98.44 185 ASP A N 1
ATOM 1395 C CA . ASP A 1 185 ? -9.744 -9.013 10.882 1.00 98.44 185 ASP A CA 1
ATOM 1396 C C . ASP A 1 185 ? -11.218 -9.417 10.754 1.00 98.44 185 ASP A C 1
ATOM 1398 O O . ASP A 1 185 ? -11.678 -9.798 9.681 1.00 98.44 185 ASP A O 1
ATOM 1402 N N . GLU A 1 186 ? -11.956 -9.424 11.864 1.00 97.81 186 GLU A N 1
ATOM 1403 C CA . GLU A 1 186 ? -13.273 -10.066 11.919 1.00 97.81 186 GLU A CA 1
ATOM 1404 C C . GLU A 1 186 ? -14.383 -9.226 11.288 1.00 97.81 186 GLU A C 1
ATOM 1406 O O . GLU A 1 186 ? -15.251 -9.772 10.610 1.00 97.81 186 GLU A O 1
ATOM 1411 N N . ARG A 1 187 ? -14.407 -7.925 11.599 1.00 98.00 187 ARG A N 1
ATOM 1412 C CA . ARG A 1 187 ? -15.510 -7.009 11.271 1.00 98.00 187 ARG A CA 1
ATOM 1413 C C . ARG A 1 187 ? -15.140 -5.555 11.532 1.00 98.00 187 ARG A C 1
ATOM 1415 O O . ARG A 1 187 ? -14.107 -5.269 12.147 1.00 98.00 187 ARG A O 1
ATOM 1422 N N . LEU A 1 188 ? -16.040 -4.653 11.166 1.00 98.00 188 LEU A N 1
ATOM 1423 C CA . LEU A 1 188 ? -16.074 -3.286 11.678 1.00 98.00 188 LEU A CA 1
ATOM 1424 C C . LEU A 1 188 ? -16.972 -3.164 12.922 1.00 98.00 188 LEU A C 1
ATOM 1426 O O . LEU A 1 188 ? -17.905 -3.944 13.119 1.00 98.00 188 LEU A O 1
ATOM 1430 N N . ASN A 1 189 ? -16.694 -2.183 13.783 1.00 96.25 189 ASN A N 1
ATOM 1431 C CA . ASN A 1 189 ? -17.643 -1.727 14.802 1.00 96.25 189 ASN A CA 1
ATOM 1432 C C . ASN A 1 189 ? -18.571 -0.621 14.254 1.00 96.25 189 ASN A C 1
ATOM 1434 O O . ASN A 1 189 ? -18.438 -0.196 13.108 1.00 96.25 189 ASN A O 1
ATOM 1438 N N . GLU A 1 190 ? -19.485 -0.121 15.089 1.00 93.69 190 GLU A N 1
ATOM 1439 C CA . GLU A 1 190 ? -20.467 0.921 14.727 1.00 93.69 190 GLU A CA 1
ATOM 1440 C C . GLU A 1 190 ? -19.832 2.252 14.284 1.00 93.69 190 GLU A C 1
ATOM 1442 O O . GLU A 1 190 ? -20.446 3.011 13.546 1.00 93.69 190 GLU A O 1
ATOM 1447 N N . HIS A 1 191 ? -18.580 2.506 14.675 1.00 92.12 191 HIS A N 1
ATOM 1448 C CA . HIS A 1 191 ? -17.802 3.693 14.301 1.00 92.12 191 HIS A CA 1
ATOM 1449 C C . HIS A 1 191 ? -16.858 3.418 13.110 1.00 92.12 191 HIS A C 1
ATOM 1451 O O . HIS A 1 191 ? -15.915 4.167 12.849 1.00 92.12 191 HIS A O 1
ATOM 1457 N N . GLY A 1 192 ? -17.027 2.284 12.423 1.00 93.56 192 GLY A N 1
ATOM 1458 C CA . GLY A 1 192 ? -16.219 1.905 11.267 1.00 93.56 192 GLY A CA 1
ATOM 1459 C C . GLY A 1 192 ? -14.762 1.549 11.585 1.00 93.56 192 GLY A C 1
ATOM 1460 O O . GLY A 1 192 ? -13.931 1.569 10.677 1.00 93.56 192 GLY A O 1
ATOM 1461 N N . TYR A 1 193 ? -14.406 1.260 12.839 1.00 96.69 193 TYR A N 1
ATOM 1462 C CA . TYR A 1 193 ? -13.071 0.758 13.188 1.00 96.69 193 TYR A CA 1
ATOM 1463 C C . TYR A 1 193 ? -12.994 -0.756 13.010 1.00 96.69 193 TYR A C 1
ATOM 1465 O O . TYR A 1 193 ? -13.926 -1.477 13.360 1.00 96.69 193 TYR A O 1
ATOM 1473 N N . ILE A 1 194 ? -11.853 -1.233 12.511 1.00 98.38 194 ILE A N 1
ATOM 1474 C CA . ILE A 1 194 ? -11.547 -2.663 12.370 1.00 98.38 194 ILE A CA 1
ATOM 1475 C C . ILE A 1 194 ? -11.442 -3.315 13.756 1.00 98.38 194 ILE A C 1
ATOM 1477 O O . ILE A 1 194 ? -10.813 -2.749 14.648 1.00 98.38 194 ILE A O 1
ATOM 1481 N N . MET A 1 195 ? -12.013 -4.512 13.925 1.00 98.19 195 MET A N 1
ATOM 1482 C CA . MET A 1 195 ? -12.012 -5.271 15.181 1.00 98.19 195 MET A CA 1
ATOM 1483 C C . MET A 1 195 ? -11.330 -6.646 15.022 1.00 98.19 195 MET A C 1
ATOM 1485 O O . MET A 1 195 ? -11.740 -7.413 14.149 1.00 98.19 195 MET A O 1
ATOM 1489 N N . PRO A 1 196 ? -10.344 -7.007 15.876 1.00 98.00 196 PRO A N 1
ATOM 1490 C CA . PRO A 1 196 ? -9.826 -6.234 17.015 1.00 98.00 196 PRO A CA 1
ATOM 1491 C C . PRO A 1 196 ? -8.965 -5.019 16.627 1.00 98.00 196 PRO A C 1
ATOM 1493 O O . PRO A 1 196 ? -8.748 -4.149 17.467 1.00 98.00 196 PRO A O 1
ATOM 1496 N N . GLY A 1 197 ? -8.493 -4.940 15.380 1.00 97.69 197 GLY A N 1
ATOM 1497 C CA . GLY A 1 197 ? -7.819 -3.767 14.822 1.00 97.69 197 GLY A CA 1
ATOM 1498 C C . GLY A 1 197 ? -6.564 -3.322 15.568 1.00 97.69 197 GLY A C 1
ATOM 1499 O O . GLY A 1 197 ? -5.905 -4.107 16.255 1.00 97.69 197 GLY A O 1
ATOM 1500 N N . LEU A 1 198 ? -6.219 -2.045 15.388 1.00 97.81 198 LEU A N 1
ATOM 1501 C CA . LEU A 1 198 ? -5.099 -1.374 16.061 1.00 97.81 198 LEU A CA 1
ATOM 1502 C C . LEU A 1 198 ? -5.415 0.065 16.516 1.00 97.81 198 LEU A C 1
ATOM 1504 O O . LEU A 1 198 ? -4.501 0.779 16.934 1.00 97.81 198 LEU A O 1
ATOM 1508 N N . GLY A 1 199 ? -6.688 0.478 16.450 1.00 95.69 199 GLY A N 1
ATOM 1509 C CA . GLY A 1 199 ? -7.129 1.861 16.669 1.00 95.69 199 GLY A CA 1
ATOM 1510 C C . GLY A 1 199 ? -6.933 2.752 15.438 1.00 95.69 199 GLY A C 1
ATOM 1511 O O . GLY A 1 199 ? -6.986 2.264 14.308 1.00 95.69 199 GLY A O 1
ATOM 1512 N N . ASP A 1 200 ? -6.702 4.047 15.659 1.00 95.50 200 ASP A N 1
ATOM 1513 C CA . ASP A 1 200 ? -6.377 5.006 14.598 1.00 95.50 200 ASP A CA 1
ATOM 1514 C C . ASP A 1 200 ? -4.893 4.891 14.200 1.00 95.50 200 ASP A C 1
ATOM 1516 O O . ASP A 1 200 ? -3.988 5.178 14.985 1.00 95.50 200 ASP A O 1
ATOM 1520 N N . ALA A 1 201 ? -4.619 4.449 12.971 1.00 95.75 201 ALA A N 1
ATOM 1521 C CA . ALA A 1 201 ? -3.247 4.297 12.487 1.00 95.75 201 ALA A CA 1
ATOM 1522 C C . ALA A 1 201 ? -2.512 5.641 12.339 1.00 95.75 201 ALA A C 1
ATOM 1524 O O . ALA A 1 201 ? -1.301 5.704 12.554 1.00 95.75 201 ALA A O 1
ATOM 1525 N N . GLY A 1 202 ? -3.224 6.702 11.957 1.00 94.44 202 GLY A N 1
ATOM 1526 C CA . GLY A 1 202 ? -2.668 8.035 11.757 1.00 94.44 202 GLY A CA 1
ATOM 1527 C C . GLY A 1 202 ? -2.177 8.643 13.064 1.00 94.44 202 GLY A C 1
ATOM 1528 O O . GLY A 1 202 ? -1.031 9.084 13.127 1.00 94.44 202 GLY A O 1
ATOM 1529 N N . ASP A 1 203 ? -2.989 8.587 14.116 1.00 94.62 203 ASP A N 1
ATOM 1530 C CA . ASP A 1 203 ? -2.645 9.142 15.430 1.00 94.62 203 ASP A CA 1
ATOM 1531 C C . ASP A 1 203 ? -1.573 8.308 16.139 1.00 94.62 203 ASP A C 1
ATOM 1533 O O . ASP A 1 203 ? -0.689 8.839 16.816 1.00 94.62 203 ASP A O 1
ATOM 1537 N N . ARG A 1 204 ? -1.562 6.988 15.913 1.00 96.94 204 ARG A N 1
ATOM 1538 C CA . ARG A 1 204 ? -0.491 6.116 16.417 1.00 96.94 204 ARG A CA 1
ATOM 1539 C C . ARG A 1 204 ? 0.846 6.326 15.713 1.00 96.94 204 ARG A C 1
ATOM 1541 O O . ARG A 1 204 ? 1.894 6.106 16.324 1.00 96.94 204 ARG A O 1
ATOM 1548 N N . LEU A 1 205 ? 0.831 6.768 14.455 1.00 95.69 205 LEU A N 1
ATOM 1549 C CA . LEU A 1 205 ? 2.031 7.194 13.734 1.00 95.69 205 LEU A CA 1
ATOM 1550 C C . LEU A 1 205 ? 2.483 8.592 14.143 1.00 95.69 205 LEU A C 1
ATOM 1552 O O . LEU A 1 205 ? 3.682 8.816 14.343 1.00 95.69 205 LEU A O 1
ATOM 1556 N N . PHE A 1 206 ? 1.534 9.516 14.250 1.00 93.94 206 PHE A N 1
ATOM 1557 C CA . PHE A 1 206 ? 1.747 10.939 14.462 1.00 93.94 206 PHE A CA 1
ATOM 1558 C C . PHE A 1 206 ? 0.795 11.414 15.562 1.00 93.94 206 PHE A C 1
ATOM 1560 O O . PHE A 1 206 ? -0.344 11.747 15.249 1.00 93.94 206 PHE A O 1
ATOM 1567 N N . PRO A 1 207 ? 1.241 11.454 16.830 1.00 88.00 207 PRO A N 1
ATOM 1568 C CA . PRO A 1 207 ? 0.383 11.846 17.943 1.00 88.00 207 PRO A CA 1
ATOM 1569 C C . PRO A 1 207 ? -0.198 13.243 17.717 1.00 88.00 207 PRO A C 1
ATOM 1571 O O . PRO A 1 207 ? 0.529 14.237 17.769 1.00 88.00 207 PRO A O 1
ATOM 1574 N N . THR A 1 208 ? -1.494 13.300 17.420 1.00 81.62 208 THR A N 1
ATOM 1575 C CA . THR A 1 208 ? -2.241 14.540 17.154 1.00 81.62 208 THR A CA 1
ATOM 1576 C C . THR A 1 208 ? -3.398 14.771 18.122 1.00 81.62 208 THR A C 1
ATOM 1578 O O . THR A 1 208 ? -3.969 15.860 18.122 1.00 81.62 208 THR A O 1
ATOM 1581 N N . THR A 1 209 ? -3.692 13.788 18.974 1.00 70.44 209 THR A N 1
ATOM 1582 C CA . THR A 1 209 ? -4.714 13.804 20.030 1.00 70.44 209 THR A CA 1
ATOM 1583 C C . THR A 1 209 ? -4.213 13.066 21.259 1.00 70.44 209 THR A C 1
ATOM 1585 O O . THR A 1 209 ? -3.453 12.086 21.062 1.00 70.44 209 THR A O 1
#

Nearest PDB structures (foldseek):
  6wn8-assembly1_C  TM=9.520E-01  e=1.719E-25  Klebsiella pneumoniae subsp. pneumoniae
  5e38-assembly1_C  TM=9.524E-01  e=1.499E-23  Mycobacterium tuberculosis H37Rv
  1bd3-assembly1_D  TM=8.844E-01  e=7.362E-23  Toxoplasma gondii
  3g6w-assembly1_C  TM=9.107E-01  e=8.012E-22  Saccharolobus solfataricus
  7rh8-assembly1_A  TM=8.797E-01  e=3.199E-22  Candida albicans SC5314

Organism: NCBI:txid1802408